Protein AF-A0A959G7M0-F1 (afdb_monomer)

pLDDT: mean 77.37, std 16.95, range [34.44, 94.81]

Nearest PDB structures (foldseek):
  5agx-assembly2_B  TM=3.387E-01  e=6.119E+00  Homo sapiens

Structure (mmCIF, N/CA/C/O backbone):
data_AF-A0A959G7M0-F1
#
_entry.id   AF-A0A959G7M0-F1
#
loop_
_atom_site.group_PDB
_atom_site.id
_atom_site.type_symbol
_atom_site.label_atom_id
_atom_site.label_alt_id
_atom_site.label_comp_id
_atom_site.label_asym_id
_atom_site.label_entity_id
_atom_site.label_seq_id
_atom_site.pdbx_PDB_ins_code
_atom_site.Cartn_x
_atom_site.Cartn_y
_atom_site.Cartn_z
_atom_site.occupancy
_atom_site.B_iso_or_equiv
_atom_site.auth_seq_id
_atom_site.auth_comp_id
_atom_site.auth_asym_id
_atom_site.auth_atom_id
_atom_site.pdbx_PDB_model_num
ATOM 1 N N . MET A 1 1 ? 36.088 47.928 9.864 1.00 57.25 1 MET A N 1
ATOM 2 C CA . MET A 1 1 ? 34.961 47.171 10.455 1.00 57.25 1 MET A CA 1
ATOM 3 C C . MET A 1 1 ? 35.460 45.789 10.836 1.00 57.25 1 MET A C 1
ATOM 5 O O . MET A 1 1 ? 35.726 44.978 9.956 1.00 57.25 1 MET A O 1
ATOM 9 N N . ASP A 1 2 ? 35.653 45.545 12.132 1.00 71.00 2 ASP A N 1
ATOM 10 C CA . ASP A 1 2 ? 36.118 44.249 12.634 1.00 71.00 2 ASP A CA 1
ATOM 11 C C . ASP A 1 2 ? 34.973 43.235 12.574 1.00 71.00 2 ASP A C 1
ATOM 13 O O . ASP A 1 2 ? 34.056 43.280 13.394 1.00 71.00 2 ASP A O 1
ATOM 17 N N . ARG A 1 3 ? 35.042 42.293 11.625 1.00 80.44 3 ARG A N 1
ATOM 18 C CA . ARG A 1 3 ? 34.017 41.254 11.402 1.00 80.44 3 ARG A CA 1
ATOM 19 C C . ARG A 1 3 ? 33.592 40.517 12.681 1.00 80.44 3 ARG A C 1
ATOM 21 O O . ARG A 1 3 ? 32.423 40.178 12.835 1.00 80.44 3 ARG A O 1
ATOM 28 N N . ARG A 1 4 ? 34.527 40.298 13.614 1.00 79.69 4 ARG A N 1
ATOM 29 C CA . ARG A 1 4 ? 34.253 39.624 14.896 1.00 79.69 4 ARG A CA 1
ATOM 30 C C . ARG A 1 4 ? 33.368 40.457 15.820 1.00 79.69 4 ARG A C 1
ATOM 32 O O . ARG A 1 4 ? 32.481 39.904 16.456 1.00 79.69 4 ARG A O 1
ATOM 39 N N . LYS A 1 5 ? 33.567 41.777 15.853 1.00 74.06 5 LYS A N 1
ATOM 40 C CA . LYS A 1 5 ? 32.780 42.674 16.708 1.00 74.06 5 LYS A CA 1
ATOM 41 C C . LYS A 1 5 ? 31.346 42.784 16.201 1.00 74.06 5 LYS A C 1
ATOM 43 O O . LYS A 1 5 ? 30.421 42.721 16.995 1.00 74.06 5 LYS A O 1
ATOM 48 N N . SER A 1 6 ? 31.142 42.865 14.886 1.00 78.69 6 SER A N 1
ATOM 49 C CA . SER A 1 6 ? 29.791 42.919 14.310 1.00 78.69 6 SER A CA 1
ATOM 50 C C . SER A 1 6 ? 28.984 41.637 14.549 1.00 78.69 6 SER A C 1
ATOM 52 O O . SER A 1 6 ? 27.801 41.730 14.854 1.00 78.69 6 SER A O 1
ATOM 54 N N . LEU A 1 7 ? 29.611 40.453 14.499 1.00 76.62 7 LEU A N 1
ATOM 55 C CA . LEU A 1 7 ? 28.932 39.197 14.854 1.00 76.62 7 LEU A CA 1
ATOM 56 C C . LEU A 1 7 ? 28.567 39.133 16.345 1.00 76.62 7 LEU A C 1
ATOM 58 O O . LEU A 1 7 ? 27.472 38.695 16.683 1.00 76.62 7 LEU A O 1
ATOM 62 N N . GLN A 1 8 ? 29.439 39.631 17.227 1.00 73.81 8 GLN A N 1
ATOM 63 C CA . GLN A 1 8 ? 29.140 39.731 18.658 1.00 73.81 8 GLN A CA 1
ATOM 64 C C . GLN A 1 8 ? 27.965 40.683 18.929 1.00 73.81 8 GLN A C 1
ATOM 66 O O . GLN A 1 8 ? 27.066 40.319 19.679 1.00 73.81 8 GLN A O 1
ATOM 71 N N . TYR A 1 9 ? 27.909 41.841 18.264 1.00 77.62 9 TYR A N 1
ATOM 72 C CA . TYR A 1 9 ? 26.792 42.782 18.403 1.00 77.62 9 TYR A CA 1
ATOM 73 C C . TYR A 1 9 ? 25.462 42.235 17.877 1.00 77.62 9 TYR A C 1
ATOM 75 O O . TYR A 1 9 ? 24.437 42.451 18.511 1.00 77.62 9 TYR A O 1
ATOM 83 N N . ILE A 1 10 ? 25.458 41.502 16.758 1.00 77.31 10 ILE A N 1
ATOM 84 C CA . ILE A 1 10 ? 24.236 40.847 16.258 1.00 77.31 10 ILE A CA 1
ATOM 85 C C . ILE A 1 10 ? 23.766 39.773 17.252 1.00 77.31 10 ILE A C 1
ATOM 87 O O . ILE A 1 10 ? 22.576 39.699 17.548 1.00 77.31 10 ILE A O 1
ATOM 91 N N . SER A 1 11 ? 24.691 38.995 17.831 1.00 71.38 11 SER A N 1
ATOM 92 C CA . SER A 1 11 ? 24.353 37.957 18.818 1.00 71.38 11 SER A CA 1
ATOM 93 C C . SER A 1 11 ? 23.783 38.511 20.130 1.00 71.38 11 SER A C 1
ATOM 95 O O . SER A 1 11 ? 22.919 37.881 20.731 1.00 71.38 11 SER A O 1
ATOM 97 N N . THR A 1 12 ? 24.226 39.695 20.567 1.00 77.00 12 THR A N 1
ATOM 98 C CA . THR A 1 12 ? 23.721 40.340 21.788 1.00 77.00 12 THR A CA 1
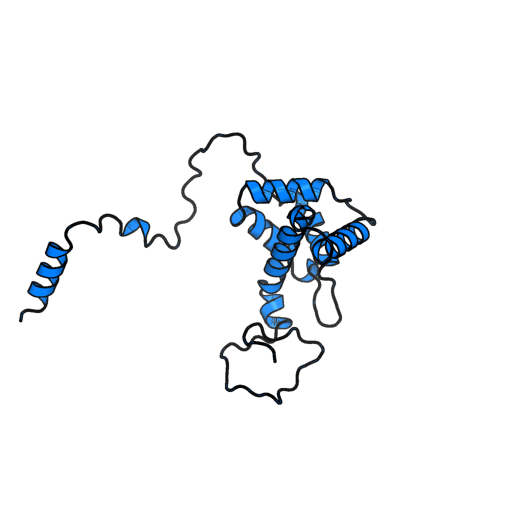ATOM 99 C C . THR A 1 12 ? 22.412 41.090 21.557 1.00 77.00 12 THR A C 1
ATOM 101 O O . THR A 1 12 ? 21.572 41.113 22.452 1.00 77.00 12 THR A O 1
ATOM 104 N N . LEU A 1 13 ? 22.199 41.655 20.362 1.00 74.19 13 LEU A N 1
ATOM 105 C CA . LEU A 1 13 ? 20.920 42.264 19.967 1.00 74.19 13 LEU A CA 1
ATOM 106 C C . LEU A 1 13 ? 19.810 41.221 19.799 1.00 74.19 13 LEU A C 1
ATOM 108 O O . LEU A 1 13 ? 18.672 41.478 20.173 1.00 74.19 13 LEU A O 1
ATOM 112 N N . MET A 1 14 ? 20.147 40.033 19.293 1.00 69.38 14 MET A N 1
ATOM 113 C CA . MET A 1 14 ? 19.243 38.876 19.220 1.00 69.38 14 MET A CA 1
ATOM 114 C C . MET A 1 14 ? 19.270 38.041 20.510 1.00 69.38 14 MET A C 1
ATOM 116 O O . MET A 1 14 ? 19.119 36.820 20.464 1.00 69.38 14 MET A O 1
ATOM 120 N N . GLY A 1 15 ? 19.518 38.693 21.651 1.00 53.50 15 GLY A N 1
ATOM 121 C CA . GLY A 1 15 ? 19.722 38.059 22.945 1.00 53.50 15 GLY A CA 1
ATOM 122 C C . GLY A 1 15 ? 18.740 36.916 23.237 1.00 53.50 15 GLY A C 1
ATOM 123 O O . GLY A 1 15 ? 17.530 37.103 23.267 1.00 53.50 15 GLY A O 1
ATOM 124 N N . ALA A 1 16 ? 19.309 35.740 23.510 1.00 55.50 16 ALA A N 1
ATOM 125 C CA . ALA A 1 16 ? 18.738 34.681 24.344 1.00 55.50 16 ALA A CA 1
ATOM 126 C C . ALA A 1 16 ? 17.436 33.965 23.904 1.00 55.50 16 ALA A C 1
ATOM 128 O O . ALA A 1 16 ? 16.764 33.400 24.762 1.00 55.50 16 ALA A O 1
ATOM 129 N N . SER A 1 17 ? 17.106 33.857 22.610 1.00 58.56 17 SER A N 1
ATOM 130 C CA . SER A 1 17 ? 16.076 32.891 22.153 1.00 58.56 17 SER A CA 1
ATOM 131 C C . SER A 1 17 ? 16.625 31.508 21.761 1.00 58.56 17 SER A C 1
ATOM 133 O O . SER A 1 17 ? 15.852 30.577 21.552 1.00 58.56 17 SER A O 1
ATOM 135 N N . PHE A 1 18 ? 17.950 31.319 21.735 1.00 54.38 18 PHE A N 1
ATOM 136 C CA . PHE A 1 18 ? 18.584 30.054 21.329 1.00 54.38 18 PHE A CA 1
ATOM 137 C C . PHE A 1 18 ? 18.993 29.132 22.492 1.00 54.38 18 PHE A C 1
ATOM 139 O O . PHE A 1 18 ? 19.964 28.389 22.377 1.00 54.38 18 PHE A O 1
ATOM 146 N N . ILE A 1 19 ? 18.219 29.087 23.581 1.00 55.03 19 ILE A N 1
ATOM 147 C CA . ILE A 1 19 ? 18.147 27.864 24.405 1.00 55.03 19 ILE A CA 1
ATOM 148 C C . ILE A 1 19 ? 17.061 26.969 23.792 1.00 55.03 19 ILE A C 1
ATOM 150 O O . ILE A 1 19 ? 15.996 26.766 24.356 1.00 55.03 19 ILE A O 1
ATOM 154 N N . SER A 1 20 ? 17.272 26.538 22.550 1.00 47.16 20 SER A N 1
ATOM 155 C CA . SER A 1 20 ? 16.398 25.574 21.858 1.00 47.16 20 SER A CA 1
ATOM 156 C C . SER A 1 20 ? 17.063 24.974 20.610 1.00 47.16 20 SER A C 1
ATOM 158 O O . SER A 1 20 ? 16.392 24.458 19.721 1.00 47.16 20 SER A O 1
ATOM 160 N N . ALA A 1 21 ? 18.401 24.963 20.549 1.00 50.91 21 ALA A N 1
ATOM 161 C CA . ALA A 1 21 ? 19.123 24.232 19.504 1.00 50.91 21 ALA A CA 1
ATOM 162 C C . ALA A 1 21 ? 18.916 22.702 19.601 1.00 50.91 21 ALA A C 1
ATOM 164 O O . ALA A 1 21 ? 19.020 22.008 18.594 1.00 50.91 21 ALA A O 1
ATOM 165 N N . GLU A 1 22 ? 18.547 22.175 20.775 1.00 50.91 22 GLU A N 1
ATOM 166 C CA . GLU A 1 22 ? 18.235 20.748 20.956 1.00 50.91 22 GLU A CA 1
ATOM 167 C C . GLU A 1 22 ? 16.816 20.358 20.494 1.00 50.91 22 GLU A C 1
ATOM 169 O O . GLU A 1 22 ? 16.571 19.183 20.222 1.00 50.91 22 GLU A O 1
ATOM 174 N N . LEU A 1 23 ? 15.892 21.316 20.324 1.00 50.97 23 LEU A N 1
ATOM 175 C CA . LEU A 1 23 ? 14.532 21.025 19.841 1.00 50.97 23 LEU A CA 1
ATOM 176 C C . LEU A 1 23 ? 14.390 21.091 18.313 1.00 50.97 23 LEU A C 1
ATOM 178 O O . LEU A 1 23 ? 13.426 20.562 17.774 1.00 50.97 23 LEU A O 1
ATOM 182 N N . PHE A 1 24 ? 15.332 21.731 17.614 1.00 54.16 24 PHE A N 1
ATOM 183 C CA . PHE A 1 24 ? 15.284 21.892 16.152 1.00 54.16 24 PHE A CA 1
ATOM 184 C C . PHE A 1 24 ? 16.328 21.048 15.397 1.00 54.16 24 PHE A C 1
ATOM 186 O O . PHE A 1 24 ? 16.253 20.938 14.176 1.00 54.16 24 PHE A O 1
ATOM 193 N N . ILE A 1 25 ? 17.280 20.418 16.101 1.00 54.53 25 ILE A N 1
ATOM 194 C CA . ILE A 1 25 ? 18.276 19.484 15.535 1.00 54.53 25 ILE A CA 1
ATOM 195 C C . ILE A 1 25 ? 18.220 18.134 16.273 1.00 54.53 25 ILE A C 1
ATOM 197 O O . ILE A 1 25 ? 19.227 17.551 16.662 1.00 54.53 25 ILE A O 1
ATOM 201 N N . THR A 1 26 ? 17.014 17.612 16.477 1.00 52.53 26 THR A N 1
ATOM 202 C CA . THR A 1 26 ? 16.775 16.196 16.800 1.00 52.53 26 THR A CA 1
ATOM 203 C C . THR A 1 26 ? 16.161 15.492 15.591 1.00 52.53 26 THR A C 1
ATOM 205 O O . THR A 1 26 ? 15.131 14.836 15.658 1.00 52.53 26 THR A O 1
ATOM 208 N N . GLY A 1 27 ? 16.838 15.611 14.447 1.00 49.56 27 GLY A N 1
ATOM 209 C CA . GLY A 1 27 ? 16.738 14.615 13.386 1.00 49.56 27 GLY A CA 1
ATOM 210 C C . GLY A 1 27 ? 17.527 13.379 13.821 1.00 49.56 27 GLY A C 1
ATOM 211 O O . GLY A 1 27 ? 18.749 13.441 13.898 1.00 49.56 27 GLY A O 1
ATOM 212 N N . CYS A 1 28 ? 16.817 12.288 14.119 1.00 50.91 28 CYS A N 1
ATOM 213 C CA . CYS A 1 28 ? 17.322 10.991 14.598 1.00 50.91 28 CYS A CA 1
ATOM 214 C C . CYS A 1 28 ? 17.938 10.969 16.012 1.00 50.91 28 CYS A C 1
ATOM 216 O O . CYS A 1 28 ? 19.153 11.014 16.198 1.00 50.91 28 CYS A O 1
ATOM 218 N N . LYS A 1 29 ? 17.086 10.728 17.014 1.00 44.06 29 LYS A N 1
ATOM 219 C CA . LYS A 1 29 ? 17.453 9.976 18.225 1.00 44.06 29 LYS A CA 1
ATOM 220 C C . LYS A 1 29 ? 16.558 8.725 18.257 1.00 44.06 29 LYS A C 1
ATOM 222 O O . LYS A 1 29 ? 15.362 8.880 18.009 1.00 44.06 29 LYS A O 1
ATOM 227 N N . PRO A 1 30 ? 17.082 7.505 18.490 1.00 46.66 30 PRO A N 1
ATOM 228 C CA . PRO A 1 30 ? 16.225 6.335 18.651 1.00 46.66 30 PRO A CA 1
ATOM 229 C C . PRO A 1 30 ? 15.323 6.561 19.868 1.00 46.66 30 PRO A C 1
ATOM 231 O O . PRO A 1 30 ? 15.754 7.199 20.830 1.00 46.66 30 PRO A O 1
ATOM 234 N N . ALA A 1 31 ? 14.080 6.091 19.752 1.00 41.59 31 ALA A N 1
ATOM 235 C CA . ALA A 1 31 ? 12.972 6.242 20.688 1.00 41.59 31 ALA A CA 1
ATOM 236 C C . ALA A 1 31 ? 13.401 6.555 22.132 1.00 41.59 31 ALA A C 1
ATOM 238 O O . ALA A 1 31 ? 13.954 5.707 22.833 1.00 41.59 31 ALA A O 1
ATOM 239 N N . ALA A 1 32 ? 13.106 7.779 22.577 1.00 41.16 32 ALA A N 1
ATOM 240 C CA . ALA A 1 32 ? 12.925 8.020 23.997 1.00 41.16 32 ALA A CA 1
ATOM 241 C C . ALA A 1 32 ? 11.815 7.076 24.479 1.00 41.16 32 ALA A C 1
ATOM 243 O O . ALA A 1 32 ? 10.807 6.907 23.787 1.00 41.16 32 ALA A O 1
ATOM 244 N N . GLU A 1 33 ? 12.055 6.429 25.619 1.00 43.69 33 GLU A N 1
ATOM 245 C CA . GLU A 1 33 ? 11.084 5.602 26.326 1.00 43.69 33 GLU A CA 1
ATOM 246 C C . GLU A 1 33 ? 9.697 6.227 26.259 1.00 43.69 33 GLU A C 1
ATOM 248 O O . GLU A 1 33 ? 9.534 7.427 26.490 1.00 43.69 33 GLU A O 1
ATOM 253 N N . LYS A 1 34 ? 8.714 5.383 25.937 1.00 40.50 34 LYS A N 1
ATOM 254 C CA . LYS A 1 34 ? 7.292 5.685 26.029 1.00 40.50 34 LYS A CA 1
ATOM 255 C C . LYS A 1 34 ? 7.029 6.317 27.398 1.00 40.50 34 LYS A C 1
ATOM 257 O O . LYS A 1 34 ? 6.920 5.612 28.395 1.00 40.50 34 LYS A O 1
ATOM 262 N N . THR A 1 35 ? 6.954 7.644 27.453 1.00 34.44 35 THR A N 1
ATOM 263 C CA . THR A 1 35 ? 6.354 8.344 28.579 1.00 34.44 35 THR A CA 1
ATOM 264 C C . THR A 1 35 ? 4.895 7.940 28.593 1.00 34.44 35 THR A C 1
ATOM 266 O O . THR A 1 35 ? 4.146 8.278 27.677 1.00 34.44 35 THR A O 1
ATOM 269 N N . ASP A 1 36 ? 4.570 7.152 29.612 1.00 39.31 36 ASP A N 1
ATOM 270 C CA . ASP A 1 36 ? 3.252 6.694 30.019 1.00 39.31 36 ASP A CA 1
ATOM 271 C C . ASP A 1 36 ? 2.224 7.829 29.910 1.00 39.31 36 ASP A C 1
ATOM 273 O O . ASP A 1 36 ? 2.054 8.656 30.807 1.00 39.31 36 ASP A O 1
ATOM 277 N N . VAL A 1 37 ? 1.523 7.866 28.781 1.00 38.62 37 VAL A N 1
ATOM 278 C CA . VAL A 1 37 ? 0.158 8.374 28.731 1.00 38.62 37 VAL A CA 1
ATOM 279 C C . VAL A 1 37 ? -0.707 7.143 28.944 1.00 38.62 37 VAL A C 1
ATOM 281 O O . VAL A 1 37 ? -1.122 6.478 27.998 1.00 38.62 37 VAL A O 1
ATOM 284 N N . SER A 1 38 ? -0.899 6.784 30.211 1.00 45.78 38 SER A N 1
ATOM 285 C CA . SER A 1 38 ? -1.917 5.811 30.579 1.00 45.78 38 SER A CA 1
ATOM 286 C C . SER A 1 38 ? -3.276 6.463 30.362 1.00 45.78 38 SER A C 1
ATOM 288 O O . SER A 1 38 ? -3.739 7.229 31.205 1.00 45.78 38 SER A O 1
ATOM 290 N N . ASP A 1 39 ? -3.893 6.176 29.218 1.00 39.16 39 ASP A N 1
ATOM 291 C CA . ASP A 1 39 ? -5.347 6.154 29.126 1.00 39.16 39 ASP A CA 1
ATOM 292 C C . ASP A 1 39 ? -5.800 5.164 28.037 1.00 39.16 39 ASP A C 1
ATOM 294 O O . ASP A 1 39 ? -5.870 5.474 26.853 1.00 39.16 39 ASP A O 1
ATOM 298 N N . THR A 1 40 ? -6.032 3.917 28.460 1.00 42.16 40 THR A N 1
ATOM 299 C CA . THR A 1 40 ? -6.859 2.879 27.803 1.00 42.16 40 THR A CA 1
ATOM 300 C C . THR A 1 40 ? -6.664 2.562 26.309 1.00 42.16 40 THR A C 1
ATOM 302 O O . THR A 1 40 ? -7.559 1.993 25.682 1.00 42.16 40 THR A O 1
ATOM 305 N N . THR A 1 41 ? -5.499 2.807 25.717 1.00 49.28 41 THR A N 1
ATOM 306 C CA . THR A 1 41 ? -5.218 2.318 24.363 1.00 49.28 41 THR A CA 1
ATOM 307 C C . THR A 1 41 ? -4.745 0.867 24.417 1.00 49.28 41 THR A C 1
ATOM 309 O O . THR A 1 41 ? -3.648 0.553 24.878 1.00 49.28 41 THR A O 1
ATOM 312 N N . GLU A 1 42 ? -5.582 -0.055 23.933 1.00 57.25 42 GLU A N 1
ATOM 313 C CA . GLU A 1 42 ? -5.088 -1.338 23.430 1.00 57.25 42 GLU A CA 1
ATOM 314 C C . GLU A 1 42 ? -3.855 -1.036 22.560 1.00 57.25 42 GLU A C 1
ATOM 316 O O . GLU A 1 42 ? -3.906 -0.132 21.724 1.00 57.25 42 GLU A O 1
ATOM 321 N N . ASN A 1 43 ? -2.724 -1.715 22.782 1.00 65.38 43 ASN A N 1
ATOM 322 C CA . ASN A 1 43 ? -1.581 -1.606 21.874 1.00 65.38 43 ASN A CA 1
ATOM 323 C C . ASN A 1 43 ? -2.021 -2.210 20.533 1.00 65.38 43 ASN A C 1
ATOM 325 O O . ASN A 1 43 ? -1.862 -3.411 20.315 1.00 65.38 43 ASN A O 1
ATOM 329 N N . ILE A 1 44 ? -2.637 -1.397 19.673 1.00 78.75 44 ILE A N 1
ATOM 330 C CA . ILE A 1 44 ? -3.086 -1.820 18.351 1.00 78.75 44 ILE A CA 1
ATOM 331 C C . ILE A 1 44 ? -1.833 -2.110 17.547 1.00 78.75 44 ILE A C 1
ATOM 333 O O . ILE A 1 44 ? -0.959 -1.262 17.385 1.00 78.75 44 ILE A O 1
ATOM 337 N N . ASN A 1 45 ? -1.729 -3.350 17.100 1.00 87.12 45 ASN A N 1
ATOM 338 C CA . ASN A 1 45 ? -0.609 -3.830 16.325 1.00 87.12 45 ASN A CA 1
ATOM 339 C C . ASN A 1 45 ? -1.170 -4.700 15.209 1.00 87.12 45 ASN A C 1
ATOM 341 O O . ASN A 1 45 ? -1.854 -5.676 15.490 1.00 87.12 45 ASN A O 1
ATOM 345 N N . PHE A 1 46 ? -0.852 -4.349 13.965 1.00 89.56 46 PHE A N 1
ATOM 346 C CA . PHE A 1 46 ? -1.358 -5.038 12.775 1.00 89.56 46 PHE A CA 1
ATOM 347 C C . PHE A 1 46 ? -0.551 -6.287 12.380 1.00 89.56 46 PHE A C 1
ATOM 349 O O . PHE A 1 46 ? -0.780 -6.872 11.322 1.00 89.56 46 PHE A O 1
ATOM 356 N N . SER A 1 47 ? 0.432 -6.695 13.188 1.00 89.50 47 SER A N 1
ATOM 357 C CA . SER A 1 47 ? 1.285 -7.856 12.892 1.00 89.50 47 SER A CA 1
ATOM 358 C C . SER A 1 47 ? 0.510 -9.172 12.820 1.00 89.50 47 SER A C 1
ATOM 360 O O . SER A 1 47 ? 0.846 -10.022 11.995 1.00 89.50 47 SER A O 1
ATOM 362 N N . SER A 1 48 ? -0.550 -9.336 13.616 1.00 89.25 48 SER A N 1
ATOM 363 C CA . SER A 1 48 ? -1.455 -10.490 13.528 1.00 89.25 48 SER A CA 1
ATOM 364 C C . SER A 1 48 ? -2.266 -10.512 12.230 1.00 89.25 48 SER A C 1
ATOM 366 O O . SER A 1 48 ? -2.566 -11.579 11.701 1.00 89.25 48 SER A O 1
ATOM 368 N N . GLU A 1 49 ? -2.588 -9.340 11.692 1.00 91.19 49 GLU A N 1
ATOM 369 C CA . GLU A 1 49 ? -3.425 -9.128 10.514 1.00 91.19 49 GLU A CA 1
ATOM 370 C C . GLU A 1 49 ? -2.619 -9.126 9.207 1.00 91.19 49 GLU A C 1
ATOM 372 O O . GLU A 1 49 ? -3.194 -8.952 8.133 1.00 91.19 49 GLU A O 1
ATOM 377 N N . LEU A 1 50 ? -1.303 -9.358 9.256 1.00 93.12 50 LEU A N 1
ATOM 378 C CA . LEU A 1 50 ? -0.413 -9.321 8.091 1.00 93.12 50 LEU A CA 1
ATOM 379 C C . LEU A 1 50 ? -0.912 -10.195 6.929 1.00 93.12 50 LEU A C 1
ATOM 381 O O . LEU A 1 50 ? -0.890 -9.763 5.777 1.00 93.12 50 LEU A O 1
ATOM 385 N N . ALA A 1 51 ? -1.400 -11.406 7.210 1.00 92.81 51 ALA A N 1
ATOM 386 C CA . ALA A 1 51 ? -1.899 -12.312 6.174 1.00 92.81 51 ALA A CA 1
ATOM 387 C C . ALA A 1 51 ? -3.141 -11.758 5.449 1.00 92.81 51 ALA A C 1
ATOM 389 O O . ALA A 1 51 ? -3.243 -11.874 4.224 1.00 92.81 51 ALA A O 1
ATOM 390 N N . LEU A 1 52 ? -4.048 -11.127 6.201 1.00 92.44 52 LEU A N 1
ATOM 391 C CA . LEU A 1 52 ? -5.276 -10.498 5.711 1.00 92.44 52 LEU A CA 1
ATOM 392 C C . LEU A 1 52 ? -4.942 -9.210 4.943 1.00 92.44 52 LEU A C 1
ATOM 394 O O . LEU A 1 52 ? -5.352 -9.021 3.804 1.00 92.44 52 LEU A O 1
ATOM 398 N N . LEU A 1 53 ? -4.111 -8.339 5.510 1.00 94.00 53 LEU A N 1
ATOM 399 C CA . LEU A 1 53 ? -3.665 -7.115 4.841 1.00 94.00 53 LEU A CA 1
ATOM 400 C C . LEU A 1 53 ? -2.929 -7.415 3.531 1.00 94.00 53 LEU A C 1
ATOM 402 O O . LEU A 1 53 ? -3.127 -6.742 2.519 1.00 94.00 53 LEU A O 1
ATOM 406 N N . SER A 1 54 ? -2.122 -8.472 3.527 1.00 94.56 54 SER A N 1
ATOM 407 C CA . SER A 1 54 ? -1.441 -8.951 2.333 1.00 94.56 54 SER A CA 1
ATOM 408 C C . SER A 1 54 ? -2.409 -9.532 1.295 1.00 94.56 54 SER A C 1
ATOM 410 O O . SER A 1 54 ? -2.195 -9.341 0.099 1.00 94.56 54 SER A O 1
ATOM 412 N N . SER A 1 55 ? -3.490 -10.211 1.704 1.00 93.25 55 SER A N 1
ATOM 413 C CA . SER A 1 55 ? -4.523 -10.682 0.768 1.00 93.25 55 SER A CA 1
ATOM 414 C C . SER A 1 55 ? -5.348 -9.535 0.186 1.00 93.25 55 SER A C 1
ATOM 416 O O . SER A 1 55 ? -5.564 -9.532 -1.024 1.00 93.25 55 SER A O 1
ATOM 418 N N . ILE A 1 56 ? -5.726 -8.535 0.988 1.00 93.94 56 ILE A N 1
ATOM 419 C CA . ILE A 1 56 ? -6.394 -7.319 0.498 1.00 93.94 56 ILE A CA 1
ATOM 420 C C . ILE A 1 56 ? -5.500 -6.597 -0.508 1.00 93.94 56 ILE A C 1
ATOM 422 O O . ILE A 1 56 ? -5.960 -6.238 -1.590 1.00 93.94 56 ILE A O 1
ATOM 426 N N . GLY A 1 57 ? -4.221 -6.411 -0.179 1.00 93.31 57 GLY A N 1
ATOM 427 C CA . GLY A 1 57 ? -3.279 -5.770 -1.087 1.00 93.31 57 GLY A CA 1
ATOM 428 C C . GLY A 1 57 ? -3.120 -6.528 -2.406 1.00 93.31 57 GLY A C 1
ATOM 429 O O . GLY A 1 57 ? -3.079 -5.894 -3.451 1.00 93.31 57 GLY A O 1
ATOM 430 N N . GLU A 1 58 ? -3.125 -7.865 -2.387 1.00 94.00 58 GLU A N 1
ATOM 431 C CA . GLU A 1 58 ? -3.090 -8.682 -3.613 1.00 94.00 58 GLU A CA 1
ATOM 432 C C . GLU A 1 58 ? -4.377 -8.566 -4.443 1.00 94.00 58 GLU A C 1
ATOM 434 O O . GLU A 1 58 ? -4.328 -8.613 -5.666 1.00 94.00 58 GLU A O 1
ATOM 439 N N . ILE A 1 59 ? -5.535 -8.396 -3.799 1.00 93.50 59 ILE A N 1
ATOM 440 C CA . ILE A 1 59 ? -6.805 -8.165 -4.502 1.00 93.50 59 ILE A CA 1
ATOM 441 C C . ILE A 1 59 ? -6.800 -6.792 -5.187 1.00 93.50 59 ILE A C 1
ATOM 443 O O . ILE A 1 59 ? -7.292 -6.664 -6.306 1.00 93.50 59 ILE A O 1
ATOM 447 N N . ILE A 1 60 ? -6.256 -5.766 -4.525 1.00 91.88 60 ILE A N 1
ATOM 448 C CA . ILE A 1 60 ? -6.197 -4.395 -5.058 1.00 91.88 60 ILE A CA 1
ATOM 449 C C . ILE A 1 60 ? -5.109 -4.262 -6.135 1.00 91.88 60 ILE A C 1
ATOM 451 O O . ILE A 1 60 ? -5.326 -3.598 -7.147 1.00 91.88 60 ILE A O 1
ATOM 455 N N . LEU A 1 61 ? -3.948 -4.884 -5.921 1.00 91.81 61 LEU A N 1
ATOM 456 C CA . LEU A 1 61 ? -2.792 -4.882 -6.819 1.00 91.81 61 LEU A CA 1
ATOM 457 C C . LEU A 1 61 ? -2.392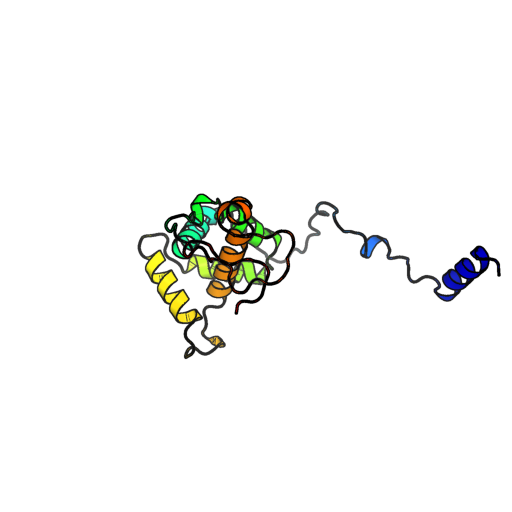 -6.328 -7.160 1.00 91.81 61 LEU A C 1
ATOM 459 O O . LEU A 1 61 ? -1.400 -6.843 -6.624 1.00 91.81 61 LEU A O 1
ATOM 463 N N . PRO A 1 62 ? -3.160 -6.995 -8.041 1.00 91.69 62 PRO A N 1
ATOM 464 C CA . PRO A 1 62 ? -2.842 -8.345 -8.475 1.00 91.69 62 PRO A CA 1
ATOM 465 C C . PRO A 1 62 ? -1.620 -8.350 -9.395 1.00 91.69 62 PRO A C 1
ATOM 467 O O . PRO A 1 62 ? -1.356 -7.389 -10.124 1.00 91.69 62 PRO A O 1
ATOM 470 N N . ALA A 1 63 ? -0.903 -9.473 -9.418 1.00 90.75 63 ALA A N 1
ATOM 471 C CA . ALA A 1 63 ? 0.143 -9.694 -10.411 1.00 90.75 63 ALA A CA 1
ATOM 472 C C . ALA A 1 63 ? -0.424 -9.577 -11.841 1.00 90.75 63 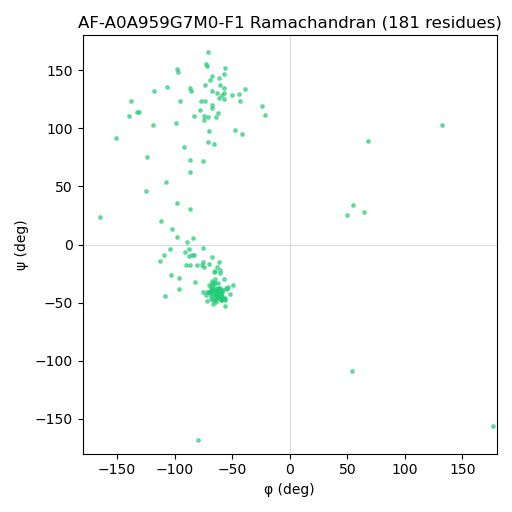ALA A C 1
ATOM 474 O O . ALA A 1 63 ? -1.431 -10.207 -12.177 1.00 90.75 63 ALA A O 1
ATOM 475 N N . SER A 1 64 ? 0.229 -8.790 -12.698 1.00 83.94 64 SER A N 1
ATOM 476 C CA . SER A 1 64 ? -0.212 -8.563 -14.080 1.00 83.94 64 SER A CA 1
ATOM 477 C C . SER A 1 64 ? 0.972 -8.544 -15.045 1.00 83.94 64 SER A C 1
ATOM 479 O O . SER A 1 64 ? 1.792 -7.634 -15.035 1.00 83.94 64 SER A O 1
ATOM 481 N N . GLY A 1 65 ? 1.079 -9.567 -15.899 1.00 82.12 65 GLY A N 1
ATOM 482 C CA . GLY A 1 65 ? 2.141 -9.662 -16.907 1.00 82.12 65 GLY A CA 1
ATOM 483 C C . GLY A 1 65 ? 3.547 -9.533 -16.305 1.00 82.12 65 GLY A C 1
ATOM 484 O O . GLY A 1 65 ? 4.015 -10.443 -15.623 1.00 82.12 65 GLY A O 1
ATOM 485 N N . LYS A 1 66 ? 4.215 -8.403 -16.572 1.00 77.00 66 LYS A N 1
ATOM 486 C CA . LYS A 1 66 ? 5.558 -8.066 -16.062 1.00 77.00 66 LYS A CA 1
ATOM 487 C C . LYS A 1 66 ? 5.562 -7.471 -14.648 1.00 77.00 66 LYS A C 1
ATOM 489 O O . LYS A 1 66 ? 6.630 -7.294 -14.070 1.00 77.00 66 LYS A O 1
ATOM 494 N N . HIS A 1 67 ? 4.400 -7.146 -14.091 1.00 84.56 67 HIS A N 1
ATOM 495 C CA . HIS A 1 67 ? 4.278 -6.497 -12.793 1.00 84.56 67 HIS A CA 1
ATOM 496 C C . HIS A 1 67 ? 4.053 -7.523 -11.676 1.00 84.56 67 HIS A C 1
ATOM 498 O O . HIS A 1 67 ? 3.092 -8.301 -11.742 1.00 84.56 67 HIS A O 1
ATOM 504 N N . PRO A 1 68 ? 4.910 -7.536 -10.640 1.00 90.50 68 PRO A N 1
ATOM 505 C CA . PRO A 1 68 ? 4.727 -8.398 -9.486 1.00 90.50 68 PRO A CA 1
ATOM 506 C C . PRO A 1 68 ? 3.485 -7.970 -8.691 1.00 90.50 68 PRO A C 1
ATOM 508 O O . PRO A 1 68 ? 3.183 -6.788 -8.578 1.00 90.50 68 PRO A O 1
ATOM 511 N N . GLY A 1 69 ? 2.767 -8.936 -8.120 1.00 91.19 69 GLY A N 1
ATOM 512 C CA . GLY A 1 69 ? 1.655 -8.651 -7.209 1.00 91.19 69 GLY A CA 1
ATOM 513 C C . GLY A 1 69 ? 2.136 -8.094 -5.868 1.00 91.19 69 GLY A C 1
ATOM 514 O O . GLY A 1 69 ? 3.316 -8.206 -5.509 1.00 91.19 69 GLY A O 1
ATOM 515 N N . PHE A 1 70 ? 1.216 -7.534 -5.087 1.00 93.88 70 PHE A N 1
ATOM 516 C CA . PHE A 1 70 ? 1.507 -6.978 -3.762 1.00 93.88 70 PHE A CA 1
ATOM 517 C C . PHE A 1 70 ? 2.196 -7.974 -2.811 1.00 93.88 70 PHE A C 1
ATOM 519 O O . PHE A 1 70 ? 3.119 -7.614 -2.072 1.00 93.88 70 PHE A O 1
ATOM 526 N N . LYS A 1 71 ? 1.794 -9.248 -2.853 1.00 92.75 71 LYS A N 1
ATOM 527 C CA . LYS A 1 71 ? 2.422 -10.341 -2.095 1.00 92.75 71 LYS A CA 1
ATOM 528 C C . LYS A 1 71 ? 3.837 -10.634 -2.561 1.00 92.75 71 LYS A C 1
ATOM 530 O O . LYS A 1 71 ? 4.711 -10.860 -1.732 1.00 92.75 71 LYS A O 1
ATOM 535 N N . ALA A 1 72 ? 4.078 -10.607 -3.869 1.00 91.81 72 ALA A N 1
ATOM 536 C CA . ALA A 1 72 ? 5.379 -10.945 -4.445 1.00 91.81 72 ALA A CA 1
ATOM 537 C C . ALA A 1 72 ? 6.483 -9.944 -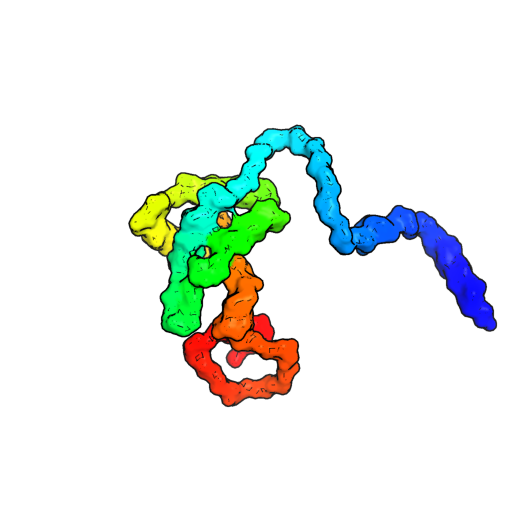4.052 1.00 91.81 72 ALA A C 1
ATOM 539 O O . ALA A 1 72 ? 7.667 -10.292 -4.045 1.00 91.81 72 ALA A O 1
ATOM 540 N N . VAL A 1 73 ? 6.100 -8.715 -3.690 1.00 91.38 73 VAL A N 1
ATOM 541 C CA . VAL A 1 73 ? 7.025 -7.668 -3.233 1.00 91.38 73 VAL A CA 1
ATOM 542 C C . VAL A 1 73 ? 7.115 -7.549 -1.708 1.00 91.38 73 VAL A C 1
ATOM 544 O O . VAL A 1 73 ? 7.777 -6.639 -1.223 1.00 91.38 73 VAL A O 1
ATOM 547 N N . ASN A 1 74 ? 6.491 -8.445 -0.932 1.00 91.56 74 ASN A N 1
ATOM 548 C CA . ASN A 1 74 ? 6.373 -8.329 0.531 1.00 91.56 74 ASN A CA 1
ATOM 549 C C . ASN A 1 74 ? 5.737 -6.998 0.988 1.00 91.56 74 ASN A C 1
ATOM 551 O O . ASN A 1 74 ? 6.057 -6.475 2.055 1.00 91.56 74 ASN A O 1
ATOM 555 N N . GLY A 1 75 ? 4.793 -6.449 0.211 1.00 91.31 75 GLY A N 1
ATOM 556 C CA . GLY A 1 75 ? 4.127 -5.185 0.550 1.00 91.31 75 GLY A CA 1
ATOM 557 C C . GLY A 1 75 ? 3.365 -5.231 1.882 1.00 91.31 75 GLY A C 1
ATOM 558 O O . GLY A 1 75 ? 3.191 -4.206 2.539 1.00 91.31 75 GLY A O 1
ATOM 559 N N . GLY A 1 76 ? 2.952 -6.423 2.327 1.00 93.06 76 GLY A N 1
ATOM 560 C CA . GLY A 1 76 ? 2.279 -6.615 3.614 1.00 93.06 76 GLY A CA 1
ATOM 561 C C . GLY A 1 76 ? 3.147 -6.245 4.820 1.00 93.06 76 GLY A C 1
ATOM 562 O O . GLY A 1 76 ? 2.652 -5.609 5.744 1.00 93.06 76 GLY A O 1
ATOM 563 N N . GLU A 1 77 ? 4.441 -6.576 4.797 1.00 92.44 77 GLU A N 1
ATOM 564 C CA . GLU A 1 77 ? 5.368 -6.236 5.889 1.00 92.44 77 GLU A CA 1
ATOM 565 C C . GLU A 1 77 ? 5.568 -4.721 5.979 1.00 92.44 77 GLU A C 1
ATOM 567 O O . GLU A 1 77 ? 5.390 -4.132 7.044 1.00 92.44 77 GLU A O 1
ATOM 572 N N . MET A 1 78 ? 5.829 -4.080 4.835 1.00 92.44 78 MET A N 1
ATOM 573 C CA . MET A 1 78 ? 5.949 -2.622 4.740 1.00 92.44 78 MET A CA 1
ATOM 574 C C . MET A 1 78 ? 4.669 -1.915 5.201 1.00 92.44 78 MET A C 1
ATOM 576 O O . MET A 1 78 ? 4.730 -0.907 5.901 1.00 92.44 78 MET A O 1
ATOM 580 N N . LEU A 1 79 ? 3.501 -2.452 4.838 1.00 94.56 79 LEU A N 1
ATOM 581 C CA . LEU A 1 79 ? 2.209 -1.901 5.234 1.00 94.56 79 LEU A CA 1
ATOM 582 C C . LEU A 1 79 ? 1.995 -1.970 6.749 1.00 94.56 79 LEU A C 1
ATOM 584 O O . LEU A 1 79 ? 1.548 -0.992 7.338 1.00 94.56 79 LEU A O 1
ATOM 588 N N . VAL A 1 80 ? 2.332 -3.091 7.391 1.00 94.69 80 VAL A N 1
ATOM 589 C CA . VAL A 1 80 ? 2.213 -3.227 8.851 1.00 94.69 80 VAL A CA 1
ATOM 590 C C . VAL A 1 80 ? 3.135 -2.243 9.568 1.00 94.69 80 VAL A C 1
ATOM 592 O O . VAL A 1 80 ? 2.687 -1.566 10.492 1.00 94.69 80 VAL A O 1
ATOM 595 N N . THR A 1 81 ? 4.390 -2.111 9.132 1.00 92.62 81 THR A N 1
ATOM 596 C CA . THR A 1 81 ? 5.317 -1.112 9.689 1.00 92.62 81 THR A CA 1
ATOM 597 C C . THR A 1 81 ? 4.776 0.304 9.510 1.00 92.62 81 THR A C 1
ATOM 599 O O . THR A 1 81 ? 4.734 1.072 10.467 1.00 92.62 81 THR A O 1
ATOM 602 N N . LEU A 1 82 ? 4.281 0.632 8.315 1.00 92.06 82 LEU A N 1
ATOM 603 C CA . LEU A 1 82 ? 3.694 1.937 8.023 1.00 92.06 82 LEU A CA 1
ATOM 604 C C . LEU A 1 82 ? 2.498 2.246 8.940 1.00 92.06 82 LEU A C 1
ATOM 606 O O . LEU A 1 82 ? 2.433 3.330 9.517 1.00 92.06 82 LEU A O 1
ATOM 610 N N . LEU A 1 83 ? 1.569 1.300 9.103 1.00 92.44 83 LEU A N 1
ATOM 611 C CA . LEU A 1 83 ? 0.389 1.473 9.954 1.00 92.44 83 LEU A CA 1
ATOM 612 C C . LEU A 1 83 ? 0.751 1.587 11.438 1.00 92.44 83 LEU A C 1
ATOM 614 O O . LEU A 1 83 ? 0.148 2.389 12.148 1.00 92.44 83 LEU A O 1
ATOM 618 N N . ASN A 1 84 ? 1.723 0.811 11.912 1.00 91.75 84 ASN A N 1
ATOM 619 C CA . ASN A 1 84 ? 2.135 0.832 13.314 1.00 91.75 84 ASN A CA 1
ATOM 620 C C . ASN A 1 84 ? 2.902 2.116 13.675 1.00 91.75 84 ASN A C 1
ATOM 622 O O . ASN A 1 84 ? 2.661 2.678 14.743 1.00 91.75 84 ASN A O 1
ATOM 626 N N . ASP A 1 85 ? 3.789 2.588 12.792 1.00 91.06 85 ASP A N 1
ATOM 627 C CA . ASP A 1 85 ? 4.742 3.654 13.124 1.00 91.06 85 ASP A CA 1
ATOM 628 C C . ASP A 1 85 ? 4.269 5.055 12.706 1.00 91.06 85 ASP A C 1
ATOM 630 O O . ASP A 1 85 ? 4.660 6.042 13.330 1.00 91.06 85 ASP A O 1
ATOM 634 N N . CYS A 1 86 ? 3.453 5.173 11.648 1.00 89.81 86 CYS A N 1
ATOM 635 C CA . CYS A 1 86 ? 3.135 6.469 11.027 1.00 89.81 86 CYS A CA 1
ATOM 636 C C . CYS A 1 86 ? 1.674 6.926 11.180 1.00 89.81 86 CYS A C 1
ATOM 638 O O . CYS A 1 86 ? 1.386 8.094 10.919 1.00 89.81 86 CYS A O 1
ATOM 640 N N . TYR A 1 87 ? 0.749 6.046 11.576 1.00 89.50 87 TYR A N 1
ATOM 641 C CA . TYR A 1 87 ? -0.677 6.380 11.703 1.00 89.50 87 TYR A CA 1
ATOM 642 C C . TYR A 1 87 ? -1.049 6.731 13.145 1.00 89.50 87 TYR A C 1
ATOM 644 O O . TYR A 1 87 ? -0.489 6.194 14.100 1.00 89.50 87 TYR A O 1
ATOM 652 N N . THR A 1 88 ? -2.026 7.626 13.315 1.00 90.00 88 THR A N 1
ATOM 653 C CA . THR A 1 88 ? -2.522 7.983 14.653 1.00 90.00 88 THR A CA 1
ATOM 654 C C . THR A 1 88 ? -3.362 6.852 15.244 1.00 90.00 88 THR A C 1
ATOM 656 O O . THR A 1 88 ? -3.979 6.072 14.517 1.00 90.00 88 THR A O 1
ATOM 659 N N . SER A 1 89 ? -3.456 6.787 16.572 1.00 88.50 89 SER A N 1
ATOM 660 C CA . SER A 1 89 ? -4.270 5.778 17.266 1.00 88.50 89 SER A CA 1
ATOM 661 C C . SER A 1 89 ? -5.735 5.776 16.808 1.00 88.50 89 SER A C 1
ATOM 663 O O . SER A 1 89 ? -6.333 4.714 16.648 1.00 88.50 89 SER A O 1
ATOM 665 N N . GLU A 1 90 ? -6.308 6.949 16.524 1.00 88.56 90 GLU A N 1
ATOM 666 C CA . GLU A 1 90 ? -7.665 7.086 15.982 1.00 88.56 90 GLU A CA 1
ATOM 667 C C . GLU A 1 90 ? -7.812 6.410 14.609 1.00 88.56 90 GLU A C 1
ATOM 669 O O . GLU A 1 90 ? -8.780 5.684 14.363 1.00 88.56 90 GLU A O 1
ATOM 674 N N . GLN A 1 91 ? -6.834 6.601 13.719 1.00 89.00 91 GLN A N 1
ATOM 675 C CA . GLN A 1 91 ? -6.827 5.977 12.395 1.00 89.00 91 GLN A CA 1
ATOM 676 C C . GLN A 1 91 ? -6.603 4.466 12.490 1.00 89.00 91 GLN A C 1
ATOM 678 O O . GLN A 1 91 ? -7.290 3.700 11.813 1.00 89.00 91 GLN A O 1
ATOM 683 N N . GLN A 1 92 ? -5.700 4.023 13.366 1.00 90.75 92 GLN A N 1
ATOM 684 C CA . GLN A 1 92 ? -5.464 2.602 13.616 1.00 90.75 92 GLN A CA 1
ATOM 685 C C . GLN A 1 92 ? -6.745 1.910 14.108 1.00 90.75 92 GLN A C 1
ATOM 687 O O . GLN A 1 92 ? -7.123 0.863 13.585 1.00 90.75 92 GLN A O 1
ATOM 692 N N . GLN A 1 93 ? -7.487 2.529 15.032 1.00 91.12 93 GLN A N 1
ATOM 693 C CA . GLN A 1 93 ? -8.784 2.013 15.483 1.00 91.12 93 GLN A CA 1
ATOM 694 C C . GLN A 1 93 ? -9.821 1.958 14.360 1.00 91.12 93 GLN A C 1
ATOM 696 O O . GLN A 1 93 ? -10.582 0.992 14.274 1.00 91.12 93 GLN A O 1
ATOM 701 N N . MET A 1 94 ? -9.880 2.983 13.508 1.00 90.56 94 MET A N 1
ATOM 702 C CA . MET A 1 94 ? -10.794 3.011 12.364 1.00 90.56 94 MET A CA 1
ATOM 703 C C . MET A 1 94 ? -10.507 1.855 11.400 1.00 90.56 94 MET A C 1
ATOM 705 O O . MET A 1 94 ? -11.431 1.141 11.005 1.00 90.56 94 MET A O 1
ATOM 709 N N . ILE A 1 95 ? -9.233 1.642 11.068 1.00 91.69 95 ILE A N 1
ATOM 710 C CA . ILE A 1 95 ? -8.797 0.559 10.184 1.00 91.69 95 ILE A CA 1
ATOM 711 C C . ILE A 1 95 ? -9.086 -0.792 10.835 1.00 91.69 95 ILE A C 1
ATOM 713 O O . ILE A 1 95 ? -9.711 -1.638 10.208 1.00 91.69 95 ILE A O 1
ATOM 717 N N . GLN A 1 96 ? -8.737 -0.988 12.107 1.00 91.19 96 GLN A N 1
ATOM 718 C CA . GLN A 1 96 ? -8.979 -2.250 12.810 1.00 91.19 96 GLN A CA 1
ATOM 719 C C . GLN A 1 96 ? -10.477 -2.589 12.910 1.00 91.19 96 GLN A C 1
ATOM 721 O O . GLN A 1 96 ? -10.867 -3.743 12.734 1.00 91.19 96 GLN A O 1
ATOM 726 N N . LYS A 1 97 ? -11.340 -1.592 13.151 1.00 91.00 97 LYS A N 1
ATOM 727 C CA . LYS A 1 97 ? -12.804 -1.767 13.120 1.00 91.00 97 LYS A CA 1
ATOM 728 C C . LYS A 1 97 ? -13.297 -2.149 11.723 1.00 91.00 97 LYS A C 1
ATOM 730 O O . LYS A 1 97 ? -14.143 -3.031 11.615 1.00 91.00 97 LYS A O 1
ATOM 735 N N . GLY A 1 98 ? -12.757 -1.519 10.680 1.00 88.44 98 GLY A N 1
ATOM 736 C CA . GLY A 1 98 ? -13.060 -1.854 9.287 1.00 88.44 98 GLY A CA 1
ATOM 737 C C . GLY A 1 98 ? -12.630 -3.275 8.916 1.00 88.44 98 GLY A C 1
ATOM 738 O O . GLY A 1 98 ? -13.418 -4.012 8.333 1.00 88.44 98 GLY A O 1
ATOM 739 N N . LEU A 1 99 ? -11.427 -3.689 9.330 1.00 90.25 99 LEU A N 1
ATOM 740 C CA . LEU A 1 99 ? -10.887 -5.036 9.105 1.00 90.25 99 LEU A CA 1
ATOM 741 C C . LEU A 1 99 ? -11.735 -6.123 9.768 1.00 90.25 99 LEU A C 1
ATOM 743 O O . LEU A 1 99 ? -12.013 -7.136 9.142 1.00 90.25 99 LEU A O 1
ATOM 747 N N . LYS A 1 100 ? -12.228 -5.893 10.991 1.00 89.31 100 LYS A N 1
ATOM 748 C CA . LYS A 1 100 ? -13.147 -6.826 11.673 1.00 89.31 100 LYS A CA 1
ATOM 749 C C . LYS A 1 100 ? -14.490 -7.002 10.950 1.00 89.31 100 LYS A C 1
ATOM 751 O O . LYS A 1 100 ? -15.201 -7.962 11.232 1.00 89.31 100 LYS A O 1
ATOM 756 N N . GLY A 1 101 ? -14.863 -6.066 10.077 1.00 84.56 101 GLY A N 1
ATOM 757 C CA . GLY A 1 101 ? -16.080 -6.133 9.266 1.00 84.56 101 GLY A CA 1
ATOM 758 C C . GLY A 1 101 ? -15.915 -6.875 7.938 1.00 84.56 101 GLY A C 1
ATOM 759 O O . GLY A 1 101 ? -16.904 -7.023 7.225 1.00 84.56 101 GLY A O 1
ATOM 760 N N . LEU A 1 102 ? -14.698 -7.309 7.598 1.00 86.81 102 LEU A N 1
ATOM 761 C CA . LEU A 1 102 ? -14.383 -8.036 6.369 1.00 86.81 102 LEU A CA 1
ATOM 762 C C . LEU A 1 102 ? -14.335 -9.547 6.625 1.00 86.81 102 LEU A C 1
ATOM 764 O O . LEU A 1 102 ? -14.028 -10.004 7.726 1.00 86.81 102 LEU A O 1
ATOM 768 N N . SER A 1 103 ? -14.652 -10.325 5.593 1.00 81.50 103 SER A N 1
ATOM 769 C CA . SER A 1 103 ? -14.581 -11.786 5.634 1.00 81.50 103 SER A CA 1
ATOM 770 C C . SER A 1 103 ? -13.187 -12.315 5.278 1.00 81.50 103 SER A C 1
ATOM 772 O O . SER A 1 103 ? -12.597 -11.936 4.271 1.00 81.50 103 SER A O 1
ATOM 774 N N . ASP A 1 104 ? -12.681 -13.275 6.053 1.00 72.25 104 ASP A N 1
ATOM 775 C CA . ASP A 1 104 ? -11.413 -13.959 5.770 1.00 72.25 104 ASP A CA 1
ATOM 776 C C . ASP A 1 104 ? -11.642 -15.156 4.830 1.00 72.25 104 ASP A C 1
ATOM 778 O O . ASP A 1 104 ? -11.638 -16.313 5.253 1.00 72.25 104 ASP A O 1
ATOM 782 N N . GLY A 1 105 ? -11.911 -14.909 3.542 1.00 76.94 105 GLY A N 1
ATOM 783 C CA . GLY A 1 105 ? -12.144 -16.006 2.593 1.00 76.94 105 GLY A CA 1
ATOM 784 C C . GLY A 1 105 ? -12.521 -15.598 1.170 1.00 76.94 105 GLY A C 1
ATOM 785 O O . GLY A 1 105 ? -12.223 -14.496 0.717 1.00 76.94 105 GLY A O 1
ATOM 786 N N . GLU A 1 106 ? -13.195 -16.503 0.450 1.00 72.81 106 GLU A N 1
ATOM 787 C CA . GLU A 1 106 ? -13.580 -16.321 -0.964 1.00 72.81 106 GLU A CA 1
ATOM 788 C C . GLU A 1 106 ? -14.504 -15.107 -1.198 1.00 72.81 106 GLU A C 1
ATOM 790 O O . GLU A 1 106 ? -14.541 -14.557 -2.298 1.00 72.81 106 GLU A O 1
ATOM 795 N N . GLY A 1 107 ? -15.211 -14.642 -0.160 1.00 82.94 107 GLY A N 1
ATOM 796 C CA . GLY A 1 107 ? -16.059 -13.445 -0.202 1.00 82.94 107 GLY A CA 1
ATOM 797 C C . GLY A 1 107 ? -15.296 -12.115 -0.197 1.00 82.94 107 GLY A C 1
ATOM 798 O O . GLY A 1 107 ? -15.843 -11.107 -0.655 1.00 82.94 107 GLY A O 1
ATOM 799 N N . LEU A 1 108 ? -14.028 -12.113 0.236 1.00 88.19 108 LEU A N 1
ATOM 800 C CA . LEU A 1 108 ? -13.233 -10.901 0.451 1.00 88.19 108 LEU A CA 1
ATOM 801 C C . LEU A 1 108 ? -13.103 -10.064 -0.827 1.00 88.19 108 LEU A C 1
ATOM 803 O O . LEU A 1 108 ? -13.297 -8.853 -0.804 1.00 88.19 108 LEU A O 1
ATOM 807 N N . ALA A 1 109 ? -12.838 -10.703 -1.969 1.00 88.19 109 ALA A N 1
ATOM 808 C CA . ALA A 1 109 ? -12.694 -9.998 -3.242 1.00 88.19 109 ALA A CA 1
ATOM 809 C C . ALA A 1 109 ? -13.984 -9.266 -3.655 1.00 88.19 109 ALA A C 1
ATOM 811 O O . ALA A 1 109 ? -13.931 -8.141 -4.152 1.00 88.19 109 ALA A O 1
ATOM 812 N N . GLY A 1 110 ? -15.148 -9.872 -3.402 1.00 89.06 110 GLY A N 1
ATOM 813 C CA . GLY A 1 110 ? -16.445 -9.254 -3.679 1.00 89.06 110 GLY A CA 1
ATOM 814 C C . GLY A 1 110 ? -16.768 -8.092 -2.736 1.00 89.06 110 GLY A C 1
ATOM 815 O O . GLY A 1 110 ? -17.374 -7.109 -3.160 1.00 89.06 110 GLY A O 1
ATOM 816 N N . GLU A 1 111 ? -16.358 -8.178 -1.471 1.00 89.44 111 GLU A N 1
ATOM 817 C CA . GLU A 1 111 ? -16.504 -7.093 -0.493 1.00 89.44 111 GLU A CA 1
ATOM 818 C C . GLU A 1 111 ? -15.607 -5.904 -0.836 1.00 89.44 111 GLU A C 1
ATOM 820 O O . GLU A 1 111 ? -16.088 -4.772 -0.896 1.00 89.44 111 GLU A O 1
ATOM 825 N N . ILE A 1 112 ? -14.336 -6.162 -1.157 1.00 91.31 112 ILE A N 1
ATOM 826 C CA . ILE A 1 112 ? -13.387 -5.132 -1.586 1.00 91.31 112 ILE A CA 1
ATOM 827 C C . ILE A 1 112 ? -13.863 -4.450 -2.873 1.00 91.31 112 ILE A C 1
ATOM 829 O O . ILE A 1 112 ? -13.833 -3.226 -2.945 1.00 91.31 112 ILE A O 1
ATOM 833 N N . ALA A 1 113 ? -14.385 -5.196 -3.852 1.00 90.19 113 ALA A N 1
ATOM 834 C CA . ALA A 1 113 ? -14.933 -4.610 -5.077 1.00 90.19 113 ALA A CA 1
ATOM 835 C C . ALA A 1 113 ? -16.137 -3.684 -4.811 1.00 90.19 113 ALA A C 1
ATOM 837 O O . ALA A 1 113 ? -16.270 -2.636 -5.443 1.00 90.19 113 ALA A O 1
ATOM 838 N N . LYS A 1 114 ? -17.007 -4.038 -3.855 1.00 89.31 114 LYS A N 1
ATOM 839 C CA . LYS A 1 114 ? -18.131 -3.181 -3.440 1.00 89.31 114 LYS A CA 1
ATOM 840 C C . LYS A 1 114 ? -17.654 -1.924 -2.718 1.00 89.31 114 LYS A C 1
ATOM 842 O O . LYS A 1 114 ? -18.196 -0.851 -2.968 1.00 89.31 114 LYS A O 1
ATOM 847 N N . LEU A 1 115 ? -16.663 -2.053 -1.834 1.00 89.56 115 LEU A N 1
ATOM 848 C CA . LEU A 1 115 ? -16.057 -0.917 -1.137 1.00 89.56 115 LEU A CA 1
ATOM 849 C C . LEU A 1 115 ? -15.379 0.039 -2.119 1.00 89.56 115 LEU A C 1
ATOM 851 O O . LEU A 1 115 ? -15.536 1.251 -1.988 1.00 89.56 115 LEU A O 1
ATOM 855 N N . ASP A 1 116 ? -14.700 -0.505 -3.129 1.00 89.44 116 ASP A N 1
ATOM 856 C CA . ASP A 1 116 ? -14.060 0.283 -4.176 1.00 89.44 116 ASP A CA 1
ATOM 857 C C . ASP A 1 116 ? -15.088 1.054 -5.004 1.00 89.44 116 ASP A C 1
ATOM 859 O O . ASP A 1 116 ? -14.998 2.275 -5.135 1.00 89.44 116 ASP A O 1
ATOM 863 N N . ALA A 1 117 ? -16.137 0.367 -5.467 1.00 89.06 117 ALA A N 1
ATOM 864 C CA . ALA A 1 117 ? -17.240 1.008 -6.172 1.00 89.06 117 ALA A CA 1
ATOM 865 C C . ALA A 1 117 ? -17.885 2.116 -5.322 1.00 89.06 117 ALA A C 1
ATOM 867 O O . ALA A 1 117 ? -18.062 3.230 -5.806 1.00 89.06 117 ALA A O 1
ATOM 868 N N . ALA A 1 118 ? -18.169 1.853 -4.042 1.00 87.56 118 ALA A N 1
ATOM 869 C CA . ALA A 1 118 ? -18.785 2.828 -3.141 1.00 87.56 118 ALA A CA 1
ATOM 870 C C . ALA A 1 118 ? -17.892 4.050 -2.858 1.00 87.56 118 ALA A C 1
ATOM 872 O O . ALA A 1 118 ? -18.401 5.158 -2.679 1.00 87.56 118 ALA A O 1
ATOM 873 N N . TYR A 1 119 ? -16.569 3.866 -2.815 1.00 86.56 119 TYR A N 1
ATOM 874 C CA . TYR A 1 119 ? -15.614 4.947 -2.577 1.00 86.56 119 TYR A CA 1
ATOM 875 C C . TYR A 1 119 ? -15.474 5.877 -3.793 1.00 86.56 119 TYR A C 1
ATOM 877 O O . TYR A 1 119 ? -15.485 7.107 -3.641 1.00 86.56 119 TYR A O 1
ATOM 885 N N . PHE A 1 120 ? -15.390 5.305 -4.999 1.00 85.31 120 PHE A N 1
ATOM 886 C CA . PHE A 1 120 ? -15.211 6.056 -6.248 1.00 85.31 120 PHE A CA 1
ATOM 887 C C . PHE A 1 120 ? -16.513 6.536 -6.895 1.00 85.31 120 PHE A C 1
ATOM 889 O O . PHE A 1 120 ? -16.457 7.365 -7.804 1.00 85.31 120 PHE A O 1
ATOM 896 N N . ASP A 1 121 ? -17.677 6.093 -6.420 1.00 85.75 121 ASP A N 1
ATOM 897 C CA . ASP A 1 121 ? -18.955 6.607 -6.902 1.00 85.75 121 ASP A CA 1
ATOM 898 C C . ASP A 1 121 ? -19.076 8.119 -6.615 1.00 85.75 121 ASP A C 1
ATOM 900 O O . ASP A 1 121 ? -18.875 8.609 -5.493 1.00 85.75 121 ASP A O 1
ATOM 904 N N . ALA A 1 122 ? -19.365 8.874 -7.676 1.00 77.62 122 ALA A N 1
ATOM 905 C CA . ALA A 1 122 ? -19.566 10.317 -7.636 1.00 77.62 122 ALA A CA 1
ATOM 906 C C . ALA 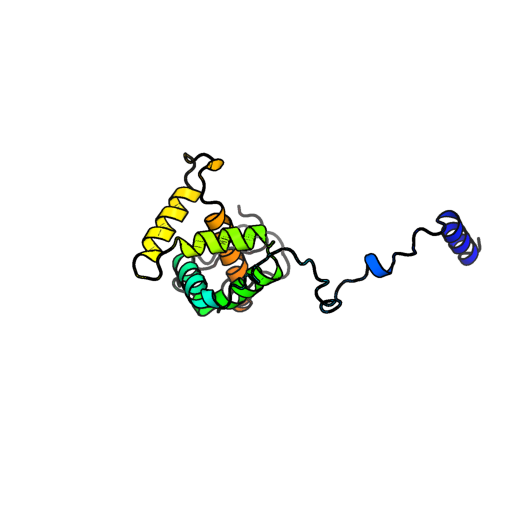A 1 122 ? -20.934 10.699 -7.050 1.00 77.62 122 ALA A C 1
ATOM 908 O O . ALA A 1 122 ? -21.133 11.849 -6.659 1.00 77.62 122 ALA A O 1
ATOM 909 N N . THR A 1 123 ? -21.873 9.751 -6.994 1.00 81.00 123 THR A N 1
ATOM 910 C CA . THR A 1 123 ? -23.224 9.955 -6.462 1.00 81.00 123 THR A CA 1
ATOM 911 C C . THR A 1 123 ? -23.312 9.741 -4.950 1.00 81.00 123 THR A C 1
ATOM 913 O O . THR A 1 123 ? -24.238 10.251 -4.317 1.00 81.00 123 THR A O 1
ATOM 916 N N . THR A 1 124 ? -22.327 9.064 -4.350 1.00 78.00 124 THR A N 1
ATOM 917 C CA . THR A 1 124 ? -22.255 8.847 -2.901 1.00 78.00 124 THR A CA 1
ATOM 918 C C . THR A 1 124 ? -21.861 10.143 -2.180 1.00 78.00 124 THR A C 1
ATOM 920 O O . THR A 1 124 ? -20.786 10.693 -2.455 1.00 78.00 124 THR A O 1
ATOM 923 N N . PRO A 1 125 ? -22.673 10.632 -1.221 1.00 79.44 125 PRO A N 1
ATOM 924 C CA . PRO A 1 125 ? -22.312 11.770 -0.378 1.00 79.44 125 PRO A CA 1
ATOM 925 C C . PRO A 1 125 ? -21.003 11.517 0.378 1.00 79.44 125 PRO A C 1
ATOM 927 O O . PRO A 1 125 ? -20.743 10.391 0.799 1.00 79.44 125 PRO A O 1
ATOM 930 N N . ALA A 1 126 ? -20.202 12.563 0.608 1.00 75.56 126 ALA A N 1
ATOM 931 C CA . ALA A 1 126 ? -18.910 12.446 1.296 1.00 75.56 126 ALA A CA 1
ATOM 932 C C . ALA A 1 126 ? -19.017 11.742 2.665 1.00 75.56 126 ALA A C 1
ATOM 934 O O . ALA A 1 126 ? -18.165 10.923 2.996 1.00 75.56 126 ALA A O 1
ATOM 935 N N . ASP A 1 127 ? -20.108 11.982 3.396 1.00 76.12 127 ASP A N 1
ATOM 936 C CA . ASP A 1 127 ? -20.365 11.402 4.721 1.00 76.12 127 ASP A CA 1
ATOM 937 C C . ASP A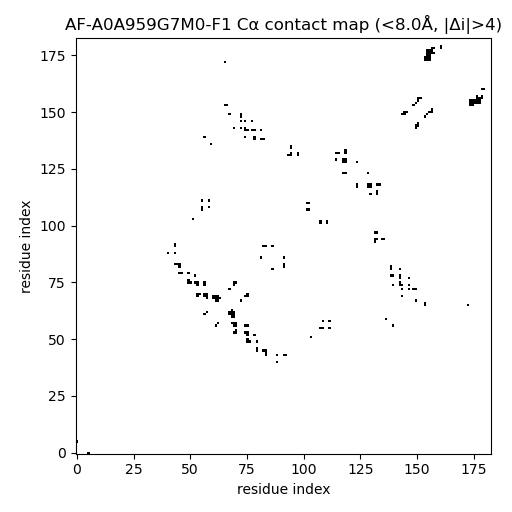 1 127 ? -20.668 9.892 4.699 1.00 76.12 127 ASP A C 1
ATOM 939 O O . ASP A 1 127 ? -20.604 9.233 5.734 1.00 76.12 127 ASP A O 1
ATOM 943 N N . GLN A 1 128 ? -21.015 9.329 3.536 1.00 75.06 128 GLN A N 1
ATOM 944 C CA . GLN A 1 128 ? -21.348 7.907 3.372 1.00 75.06 128 GLN A CA 1
ATOM 945 C C . GLN A 1 128 ? -20.220 7.099 2.724 1.00 75.06 128 GLN A C 1
ATOM 947 O O . GLN A 1 128 ? -20.335 5.878 2.593 1.00 75.06 128 GLN A O 1
ATOM 952 N N . LYS A 1 129 ? -19.123 7.748 2.317 1.00 80.56 129 LYS A N 1
ATOM 953 C CA . LYS A 1 129 ? -17.984 7.040 1.730 1.00 80.56 129 LYS A CA 1
ATOM 954 C C . LYS A 1 129 ? -17.275 6.200 2.795 1.00 80.56 129 LYS A C 1
ATOM 956 O O . LYS A 1 129 ? -17.116 6.656 3.929 1.00 80.56 129 LYS A O 1
ATOM 961 N N . PRO A 1 130 ? -16.799 4.990 2.455 1.00 84.62 130 PRO A N 1
ATOM 962 C CA . PRO A 1 130 ? -16.059 4.160 3.396 1.00 84.62 130 PRO A CA 1
ATOM 963 C C . PRO A 1 130 ? -14.670 4.769 3.653 1.00 84.62 130 PRO A C 1
ATOM 965 O O . PRO A 1 130 ? -13.695 4.440 2.980 1.00 84.62 130 PRO A O 1
ATOM 968 N N . VAL A 1 131 ? -14.578 5.669 4.639 1.00 86.00 131 VAL A N 1
ATOM 969 C CA . VAL A 1 131 ? -13.349 6.417 4.975 1.00 86.00 131 VAL A CA 1
ATOM 970 C C . VAL A 1 131 ? -12.188 5.475 5.310 1.00 86.00 131 VAL A C 1
ATOM 972 O O . VAL A 1 131 ? -11.067 5.695 4.855 1.00 86.00 131 VAL A O 1
ATOM 975 N N . PHE A 1 132 ? -12.463 4.378 6.028 1.00 90.75 132 PHE A N 1
ATOM 976 C CA . PHE A 1 132 ? -11.445 3.377 6.363 1.00 90.75 132 PHE A CA 1
ATOM 977 C C . PHE A 1 132 ? -10.842 2.720 5.110 1.00 90.75 132 PHE A C 1
ATOM 979 O O . PHE A 1 132 ? -9.642 2.461 5.076 1.00 90.75 132 PHE A O 1
ATOM 986 N N . TYR A 1 133 ? -11.665 2.455 4.085 1.00 91.88 133 TYR A N 1
ATOM 987 C CA . TYR A 1 133 ? -11.224 1.794 2.859 1.00 91.88 133 TYR A CA 1
ATOM 988 C C . TYR A 1 133 ? -10.313 2.714 2.049 1.00 91.88 133 TYR A C 1
ATOM 990 O O . TYR A 1 133 ? -9.280 2.262 1.568 1.00 91.88 133 TYR A O 1
ATOM 998 N N . GLY A 1 134 ? -10.648 4.006 1.968 1.00 90.50 134 GLY A N 1
ATOM 999 C CA . GLY A 1 134 ? -9.776 5.011 1.357 1.00 90.50 134 GLY A CA 1
ATOM 1000 C C . GLY A 1 134 ? -8.399 5.048 2.017 1.00 90.50 134 GLY A C 1
ATOM 1001 O O . GLY A 1 134 ? -7.392 4.850 1.344 1.00 90.50 134 GLY A O 1
ATOM 1002 N N . ALA A 1 135 ? -8.365 5.185 3.347 1.00 91.44 135 ALA A N 1
ATOM 1003 C CA . ALA A 1 135 ? -7.115 5.213 4.109 1.00 91.44 135 ALA A CA 1
ATOM 1004 C C . ALA A 1 135 ? -6.289 3.924 3.943 1.00 91.44 135 ALA A C 1
ATOM 1006 O O . ALA A 1 135 ? -5.069 3.980 3.784 1.00 91.44 135 ALA A O 1
ATOM 1007 N N . LEU A 1 136 ? -6.946 2.759 3.948 1.00 93.12 136 LEU A N 1
ATOM 1008 C CA . LEU A 1 136 ? -6.292 1.468 3.739 1.00 93.12 136 LEU A CA 1
ATOM 1009 C C . LEU A 1 136 ? -5.743 1.331 2.312 1.00 93.12 136 LEU A C 1
ATOM 1011 O O . LEU A 1 136 ? -4.612 0.885 2.129 1.00 93.12 136 LEU A O 1
ATOM 1015 N N . LYS A 1 137 ? -6.521 1.728 1.298 1.00 92.75 137 LYS A N 1
ATOM 1016 C CA . LYS A 1 137 ? -6.117 1.668 -0.112 1.00 92.75 137 LYS A CA 1
ATOM 1017 C C . LYS A 1 137 ? -4.929 2.588 -0.384 1.00 92.75 137 LYS A C 1
ATOM 1019 O O . LYS A 1 137 ? -3.979 2.170 -1.040 1.00 92.75 137 LYS A O 1
ATOM 1024 N N . GLU A 1 138 ? -4.946 3.802 0.157 1.00 92.56 138 GLU A N 1
ATOM 1025 C CA . GLU A 1 138 ? -3.818 4.737 0.086 1.00 92.56 138 GLU A CA 1
ATOM 1026 C C . GLU A 1 138 ? -2.560 4.157 0.743 1.00 92.56 138 GLU A C 1
ATOM 1028 O O . GLU A 1 138 ? -1.486 4.190 0.140 1.00 92.56 138 GLU A O 1
ATOM 1033 N N . ALA A 1 139 ? -2.693 3.548 1.926 1.00 94.12 139 ALA A N 1
ATOM 1034 C CA . ALA A 1 139 ? -1.581 2.895 2.617 1.00 94.12 139 ALA A CA 1
ATOM 1035 C C . ALA A 1 139 ? -0.994 1.724 1.807 1.00 94.12 139 ALA A C 1
ATOM 1037 O O . ALA A 1 139 ? 0.225 1.571 1.727 1.00 94.12 139 ALA A O 1
ATOM 1038 N N . ILE A 1 140 ? -1.850 0.913 1.174 1.00 94.81 140 ILE A N 1
ATOM 1039 C CA . ILE A 1 140 ? -1.446 -0.207 0.309 1.00 94.81 140 ILE A CA 1
ATOM 1040 C C . ILE A 1 140 ? -0.683 0.301 -0.918 1.00 94.81 140 ILE A C 1
ATOM 1042 O O . ILE A 1 140 ? 0.386 -0.222 -1.234 1.00 94.81 140 ILE A O 1
ATOM 1046 N N . LEU A 1 141 ? -1.195 1.338 -1.586 1.00 92.75 141 LEU A N 1
ATOM 1047 C CA . LEU A 1 141 ? -0.527 1.943 -2.740 1.00 92.75 141 LEU A CA 1
ATOM 1048 C C . LEU A 1 141 ? 0.831 2.528 -2.341 1.00 92.75 141 LEU A C 1
ATOM 1050 O O . LEU A 1 141 ? 1.829 2.275 -3.017 1.00 92.75 141 LEU A O 1
ATOM 1054 N N . LEU A 1 142 ? 0.890 3.255 -1.223 1.00 92.81 142 LEU A N 1
ATOM 1055 C CA . LEU A 1 142 ? 2.136 3.814 -0.707 1.00 92.81 142 LEU A CA 1
ATOM 1056 C C . LEU A 1 142 ? 3.146 2.711 -0.368 1.00 92.81 142 LEU A C 1
ATOM 1058 O O . LEU A 1 142 ? 4.305 2.811 -0.765 1.00 92.81 142 LEU A O 1
ATOM 1062 N N . SER A 1 143 ? 2.711 1.646 0.308 1.00 93.50 143 SER A N 1
ATOM 1063 C CA . SER A 1 143 ? 3.543 0.475 0.614 1.00 93.50 143 SER A CA 1
ATOM 1064 C C . SER A 1 143 ? 4.142 -0.145 -0.655 1.00 93.50 143 SER A C 1
ATOM 1066 O O . SER A 1 143 ? 5.351 -0.379 -0.719 1.00 93.50 143 SER A O 1
ATOM 1068 N N . TYR A 1 144 ? 3.319 -0.359 -1.685 1.00 92.50 144 TYR A N 1
ATOM 1069 C CA . TYR A 1 144 ? 3.756 -0.974 -2.934 1.00 92.50 144 TYR A CA 1
ATOM 1070 C C . TYR A 1 144 ? 4.748 -0.087 -3.696 1.00 92.50 144 TYR A C 1
ATOM 1072 O O . TYR A 1 144 ? 5.840 -0.534 -4.040 1.00 92.50 144 TYR A O 1
ATOM 1080 N N . PHE A 1 145 ? 4.412 1.187 -3.918 1.00 89.69 145 PHE A N 1
ATOM 1081 C CA . PHE A 1 145 ? 5.253 2.096 -4.705 1.00 89.69 145 PHE A CA 1
ATOM 1082 C C . PHE A 1 145 ? 6.502 2.588 -3.967 1.00 89.69 145 PHE A C 1
ATOM 1084 O O . PHE A 1 145 ? 7.423 3.078 -4.616 1.00 89.69 145 PHE A O 1
ATOM 1091 N N . THR A 1 146 ? 6.571 2.428 -2.643 1.00 88.81 146 THR A N 1
ATOM 1092 C CA . THR A 1 146 ? 7.778 2.744 -1.856 1.00 88.81 146 THR A CA 1
ATOM 1093 C C . THR A 1 146 ? 8.785 1.584 -1.835 1.00 88.81 146 THR A C 1
ATOM 1095 O O . THR A 1 146 ? 9.917 1.743 -1.382 1.00 88.81 146 THR A O 1
ATOM 1098 N N . ASN A 1 147 ? 8.402 0.407 -2.333 1.00 90.25 147 ASN A N 1
ATOM 1099 C CA . ASN A 1 147 ? 9.247 -0.779 -2.308 1.00 90.25 147 ASN A CA 1
ATOM 1100 C C . ASN A 1 147 ? 10.399 -0.700 -3.328 1.00 90.25 147 ASN A C 1
ATOM 1102 O O . ASN A 1 147 ? 10.190 -0.336 -4.486 1.00 90.25 147 ASN A O 1
ATOM 1106 N N . GLU A 1 148 ? 11.603 -1.116 -2.923 1.00 87.06 148 GLU A N 1
ATOM 1107 C CA . GLU A 1 148 ? 12.799 -1.119 -3.776 1.00 87.06 148 GLU A CA 1
ATOM 1108 C C . GLU A 1 148 ? 12.599 -1.923 -5.067 1.00 87.06 148 GLU A C 1
ATOM 1110 O O . GLU A 1 148 ? 12.927 -1.431 -6.149 1.00 87.06 148 GLU A O 1
ATOM 1115 N N . LYS A 1 149 ? 12.020 -3.130 -4.986 1.00 87.06 149 LYS A N 1
ATOM 1116 C CA . LYS A 1 149 ? 11.783 -3.969 -6.175 1.00 87.06 149 LYS A CA 1
ATOM 1117 C C . LYS A 1 149 ? 10.866 -3.274 -7.175 1.00 87.06 149 LYS A C 1
ATOM 1119 O O . LYS A 1 149 ? 11.125 -3.280 -8.372 1.00 87.06 149 LYS A O 1
ATOM 1124 N N . VAL A 1 150 ? 9.818 -2.617 -6.683 1.00 87.44 150 VAL A N 1
ATOM 1125 C CA . VAL A 1 150 ? 8.871 -1.888 -7.535 1.00 87.44 150 VAL A CA 1
ATOM 1126 C C . VAL A 1 150 ? 9.545 -0.662 -8.155 1.00 87.44 150 VAL A C 1
ATOM 1128 O O . VAL A 1 150 ? 9.433 -0.435 -9.357 1.00 87.44 150 VAL A O 1
ATOM 1131 N N . MET A 1 151 ? 10.310 0.104 -7.377 1.00 82.56 151 MET A N 1
ATOM 1132 C CA . MET A 1 151 ? 11.016 1.278 -7.897 1.00 82.56 151 MET A CA 1
ATOM 1133 C C . MET A 1 151 ? 12.098 0.951 -8.933 1.00 82.56 151 MET A C 1
ATOM 1135 O O . MET A 1 151 ? 12.384 1.791 -9.784 1.00 82.56 151 MET A O 1
ATOM 1139 N N . THR A 1 152 ? 12.716 -0.229 -8.853 1.00 83.44 152 THR A N 1
ATOM 1140 C CA . THR A 1 152 ? 13.845 -0.613 -9.716 1.00 83.44 152 THR A CA 1
ATOM 1141 C C . THR A 1 152 ? 13.432 -1.437 -10.931 1.00 83.44 152 THR A C 1
ATOM 1143 O O . THR A 1 152 ? 13.989 -1.235 -12.009 1.00 83.44 152 THR A O 1
ATOM 1146 N N . GLU A 1 153 ? 12.467 -2.345 -10.780 1.00 80.88 153 GLU A N 1
ATOM 1147 C CA . GLU A 1 153 ? 12.086 -3.301 -11.8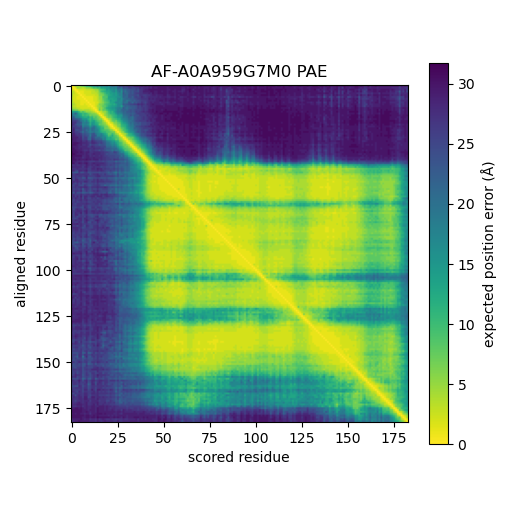29 1.00 80.88 153 GLU A CA 1
ATOM 1148 C C . GLU A 1 153 ? 10.790 -2.909 -12.552 1.00 80.88 153 GLU A C 1
ATOM 1150 O O . GLU A 1 153 ? 10.595 -3.285 -13.706 1.00 8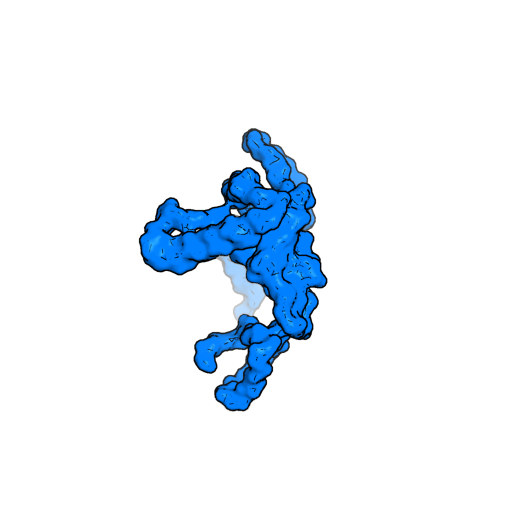0.88 153 GLU A O 1
ATOM 1155 N N . VAL A 1 154 ? 9.899 -2.159 -11.892 1.00 80.94 154 VAL A N 1
ATOM 1156 C CA . VAL A 1 154 ? 8.535 -1.893 -12.384 1.00 80.94 154 VAL A CA 1
ATOM 1157 C C . VAL A 1 154 ? 8.356 -0.451 -12.849 1.00 80.94 154 VAL A C 1
ATOM 1159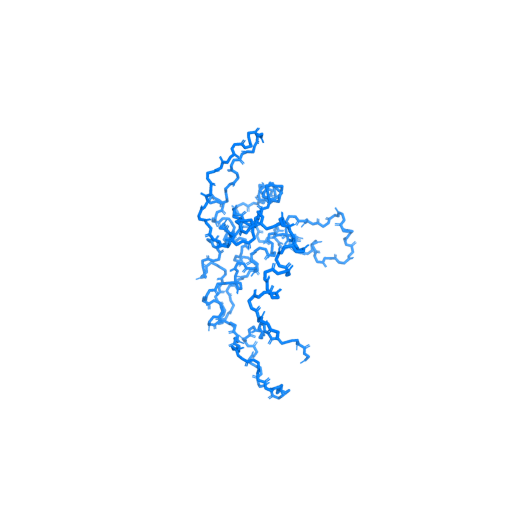 O O . VAL A 1 154 ? 7.745 -0.196 -13.888 1.00 80.94 154 VAL A O 1
ATOM 1162 N N . LEU A 1 155 ? 8.866 0.504 -12.076 1.00 78.94 155 LEU A N 1
ATOM 1163 C CA . LEU A 1 155 ? 8.768 1.923 -12.389 1.00 78.94 155 LEU A CA 1
ATOM 1164 C C . LEU A 1 155 ? 9.910 2.341 -13.315 1.00 78.94 155 LEU A C 1
ATOM 1166 O O . LEU A 1 155 ? 11.082 2.093 -13.043 1.00 78.94 155 LEU A O 1
ATOM 1170 N N . SER A 1 156 ? 9.580 3.066 -14.384 1.00 75.12 156 SER A N 1
ATOM 1171 C CA . SER A 1 156 ? 10.585 3.720 -15.233 1.00 75.12 156 SER A CA 1
ATOM 1172 C C . SER A 1 156 ? 11.136 4.966 -14.532 1.00 75.12 156 SER A C 1
ATOM 1174 O O . SER A 1 156 ? 10.797 6.099 -14.873 1.00 75.12 156 SER A O 1
ATOM 1176 N N . TYR A 1 157 ? 11.942 4.774 -13.489 1.00 72.81 157 TYR A N 1
ATOM 1177 C CA . TYR A 1 157 ? 12.494 5.881 -12.717 1.00 72.81 157 TYR A CA 1
ATOM 1178 C C . TYR A 1 157 ? 13.678 6.540 -13.438 1.00 72.81 157 TYR A C 1
ATOM 1180 O O . TYR A 1 157 ? 14.746 5.953 -13.612 1.00 72.81 157 TYR A O 1
ATOM 1188 N N . VAL A 1 158 ? 13.507 7.808 -13.821 1.00 72.88 158 VAL A N 1
ATOM 1189 C CA . VAL A 1 158 ? 14.575 8.634 -14.396 1.00 72.88 158 VAL A CA 1
ATOM 1190 C C . VAL A 1 158 ? 15.159 9.520 -13.298 1.00 72.88 158 VAL A C 1
ATOM 1192 O O . VAL A 1 158 ? 14.564 10.517 -12.902 1.00 72.88 158 VAL A O 1
ATOM 1195 N N . LYS A 1 159 ? 16.355 9.167 -12.812 1.00 72.19 159 LYS A N 1
ATOM 1196 C CA . LYS A 1 159 ? 17.025 9.832 -11.675 1.00 72.19 159 LYS A CA 1
ATOM 1197 C C . LYS A 1 159 ? 17.257 11.338 -11.859 1.00 72.19 159 LYS A C 1
ATOM 1199 O O . LYS A 1 159 ? 17.328 12.067 -10.874 1.00 72.19 159 LYS A O 1
ATOM 1204 N N . VAL A 1 160 ? 17.434 11.800 -13.096 1.00 77.69 160 VAL A N 1
ATOM 1205 C CA . VAL A 1 160 ? 17.637 13.218 -13.416 1.00 77.69 160 VAL A CA 1
ATOM 1206 C C . VAL A 1 160 ? 16.683 13.588 -14.546 1.00 77.69 160 VAL A C 1
ATOM 1208 O O . VAL A 1 160 ? 16.864 13.069 -15.650 1.00 77.69 160 VAL A O 1
ATOM 1211 N N . PRO A 1 161 ? 15.688 14.462 -14.311 1.00 70.69 161 PRO A N 1
ATOM 1212 C CA . PRO A 1 161 ? 14.790 14.893 -15.369 1.00 70.69 161 PRO A CA 1
ATOM 1213 C C . PRO A 1 161 ? 15.605 15.624 -16.438 1.00 70.69 161 PRO A C 1
ATOM 1215 O O . PRO A 1 161 ? 16.214 16.667 -16.193 1.00 70.69 161 PRO A O 1
ATOM 1218 N N . GLY A 1 162 ? 15.676 15.008 -17.616 1.00 74.75 162 GLY A N 1
ATOM 1219 C CA . GLY A 1 162 ? 16.314 15.580 -18.791 1.00 74.75 162 GLY A CA 1
ATOM 1220 C C . GLY A 1 162 ? 15.406 16.585 -19.499 1.00 74.75 162 GLY A C 1
ATOM 1221 O O . GLY A 1 162 ? 14.356 16.989 -19.000 1.00 74.75 162 GLY A O 1
ATOM 1222 N N . LYS A 1 163 ? 15.804 16.980 -20.710 1.00 79.19 163 LYS A N 1
ATOM 1223 C CA . LYS A 1 163 ? 14.943 17.766 -21.599 1.00 79.19 163 LYS A CA 1
ATOM 1224 C C . LYS A 1 163 ? 13.667 16.970 -21.910 1.00 79.19 163 LYS A C 1
ATOM 1226 O O . LYS A 1 163 ? 13.757 15.782 -22.199 1.00 79.19 163 LYS A O 1
ATOM 1231 N N . HIS A 1 164 ? 12.513 17.637 -21.895 1.00 77.75 164 HIS A N 1
ATOM 1232 C CA . HIS A 1 164 ? 11.242 17.036 -22.298 1.00 77.75 164 HIS A CA 1
ATOM 1233 C C . HIS A 1 164 ? 11.324 16.498 -23.736 1.00 77.75 164 HIS A C 1
ATOM 1235 O O . HIS A 1 164 ? 11.633 17.254 -24.665 1.00 77.75 164 HIS A O 1
ATOM 1241 N N . ASP A 1 165 ? 10.997 15.220 -23.913 1.00 74.62 165 ASP A N 1
ATOM 1242 C CA . ASP A 1 165 ? 10.873 14.558 -25.209 1.00 74.62 165 ASP A CA 1
ATOM 1243 C C . ASP A 1 165 ? 9.436 14.056 -25.393 1.00 74.62 165 ASP A C 1
ATOM 1245 O O . ASP A 1 165 ? 9.038 13.041 -24.832 1.00 74.62 165 ASP A O 1
ATOM 1249 N N . GLY A 1 166 ? 8.649 14.784 -26.191 1.00 78.12 166 GLY A N 1
ATOM 1250 C CA . GLY A 1 166 ? 7.254 14.425 -26.471 1.00 78.12 166 GLY A CA 1
ATOM 1251 C C . GLY A 1 166 ? 7.097 13.255 -27.446 1.00 78.12 166 GLY A C 1
ATOM 1252 O O . GLY A 1 166 ? 5.977 12.864 -27.749 1.00 78.12 166 GLY A O 1
ATOM 1253 N N . SER A 1 167 ? 8.196 12.722 -27.991 1.00 78.38 167 SER A N 1
ATOM 1254 C CA . SER A 1 167 ? 8.206 11.562 -28.892 1.00 78.38 167 SER A CA 1
ATOM 1255 C C . SER A 1 167 ? 8.856 10.335 -28.248 1.00 78.38 167 SER A C 1
ATOM 1257 O O . SER A 1 167 ? 9.276 9.413 -28.955 1.00 78.38 167 SER A O 1
ATOM 1259 N N . MET A 1 168 ? 8.937 10.297 -26.914 1.00 74.19 168 MET A N 1
ATOM 1260 C CA . MET A 1 168 ? 9.423 9.121 -26.203 1.00 74.19 168 MET A CA 1
ATOM 1261 C C . MET A 1 168 ? 8.494 7.928 -26.449 1.00 74.19 168 MET A C 1
ATOM 1263 O O . MET A 1 168 ? 7.273 8.017 -26.320 1.00 74.19 168 MET A O 1
ATOM 1267 N N . LYS A 1 169 ? 9.077 6.785 -26.819 1.00 72.50 169 LYS A N 1
ATOM 1268 C CA . LYS A 1 169 ? 8.319 5.537 -26.928 1.00 72.50 169 LYS A CA 1
ATOM 1269 C C . LYS A 1 169 ? 7.965 5.076 -25.520 1.00 72.50 169 LYS A C 1
ATOM 1271 O O . LYS A 1 169 ? 8.848 4.661 -24.775 1.00 72.50 169 LYS A O 1
ATOM 1276 N N . VAL A 1 170 ? 6.687 5.167 -25.174 1.00 70.81 170 VAL A N 1
ATOM 1277 C CA . VAL A 1 170 ? 6.152 4.606 -23.935 1.00 70.81 170 VAL A CA 1
ATOM 1278 C C . VAL A 1 170 ? 6.017 3.101 -24.134 1.00 70.81 170 VAL A C 1
ATOM 1280 O O . VAL A 1 170 ? 5.373 2.663 -25.090 1.00 70.81 170 VAL A O 1
ATOM 1283 N N . ASP A 1 171 ? 6.653 2.313 -23.268 1.00 69.44 171 ASP A N 1
ATOM 1284 C CA . ASP A 1 171 ? 6.343 0.888 -23.184 1.00 69.44 171 ASP A CA 1
ATOM 1285 C C . ASP A 1 171 ? 4.916 0.770 -22.621 1.00 69.44 171 ASP A C 1
ATOM 1287 O O . ASP A 1 171 ? 4.676 1.247 -21.508 1.00 69.44 171 ASP A O 1
ATOM 1291 N N . PRO A 1 172 ? 3.950 0.200 -23.365 1.00 68.31 172 PRO A N 1
ATOM 1292 C CA . PRO A 1 172 ? 2.576 0.053 -22.888 1.00 68.31 172 PRO A CA 1
ATOM 1293 C C . PRO A 1 172 ? 2.463 -0.816 -21.625 1.00 68.31 172 PRO A C 1
ATOM 1295 O O . PRO A 1 172 ? 1.427 -0.788 -20.968 1.00 68.31 172 PRO A O 1
ATOM 1298 N N . GLU A 1 173 ? 3.510 -1.571 -21.284 1.00 66.06 173 GLU A N 1
ATOM 1299 C CA . GLU A 1 173 ? 3.586 -2.422 -20.096 1.00 66.06 173 GLU A CA 1
ATOM 1300 C C . GLU A 1 173 ? 4.421 -1.800 -18.960 1.00 66.06 173 GLU A C 1
ATOM 1302 O O . GLU A 1 173 ? 4.799 -2.511 -18.036 1.00 66.06 173 GLU A O 1
ATOM 1307 N N . ALA A 1 174 ? 4.760 -0.506 -19.008 1.00 64.56 174 ALA A N 1
ATOM 1308 C CA . ALA A 1 174 ? 5.443 0.191 -17.913 1.00 64.56 174 ALA A CA 1
ATOM 1309 C C . ALA A 1 174 ? 4.486 1.142 -17.177 1.00 64.56 174 ALA A C 1
ATOM 1311 O O . ALA A 1 174 ? 3.771 1.927 -17.802 1.00 64.56 174 ALA A O 1
ATOM 1312 N N . TYR A 1 175 ? 4.514 1.144 -15.838 1.00 63.12 175 TYR A N 1
ATOM 1313 C CA . TYR A 1 175 ? 3.854 2.202 -15.067 1.00 63.12 175 TYR A CA 1
ATOM 1314 C C . TYR A 1 175 ? 4.600 3.526 -15.292 1.00 63.12 175 TYR A C 1
ATOM 1316 O O . TYR A 1 175 ? 5.834 3.580 -15.239 1.00 63.12 175 TYR A O 1
ATOM 1324 N N . THR A 1 176 ? 3.848 4.588 -15.587 1.00 60.00 176 THR A N 1
ATOM 1325 C CA . THR A 1 176 ? 4.383 5.897 -15.990 1.00 60.00 176 THR A CA 1
ATOM 1326 C C . THR A 1 176 ? 5.354 6.478 -14.961 1.00 60.00 176 THR A C 1
ATOM 1328 O O . THR A 1 176 ? 5.250 6.225 -13.762 1.00 60.00 176 THR A O 1
ATOM 1331 N N . THR A 1 177 ? 6.296 7.291 -15.437 1.00 55.41 177 THR A N 1
ATOM 1332 C CA . THR A 1 177 ? 7.372 7.914 -14.655 1.00 55.41 177 THR A CA 1
ATOM 1333 C C . THR A 1 177 ? 6.863 8.611 -13.384 1.00 55.41 177 THR A C 1
ATOM 1335 O O . THR A 1 177 ? 5.999 9.480 -13.456 1.00 55.41 177 THR A O 1
ATOM 1338 N N . VAL A 1 178 ? 7.467 8.304 -12.228 1.00 55.81 178 VAL A N 1
ATOM 1339 C CA . VAL A 1 178 ? 7.120 8.885 -10.906 1.00 55.81 178 VAL A CA 1
ATOM 1340 C C . VAL A 1 178 ? 7.449 10.385 -10.798 1.00 55.81 178 VAL A C 1
ATOM 1342 O O . VAL A 1 178 ? 6.986 11.063 -9.886 1.00 55.81 178 VAL A O 1
ATOM 1345 N N . TYR A 1 179 ? 8.179 10.950 -11.764 1.00 45.41 179 TYR A N 1
ATOM 1346 C CA . TYR A 1 179 ? 8.417 12.389 -11.851 1.00 45.41 179 TYR A CA 1
ATOM 1347 C C . TYR A 1 179 ? 8.172 12.899 -13.270 1.00 45.41 179 TYR A C 1
ATOM 1349 O O . TYR A 1 179 ? 8.929 12.583 -14.184 1.00 45.41 179 TYR A O 1
ATOM 1357 N N . GLY A 1 180 ? 7.141 13.732 -13.420 1.00 38.22 180 GLY A N 1
ATOM 1358 C CA . GLY A 1 180 ? 6.862 14.493 -14.635 1.00 38.22 180 GLY A CA 1
ATOM 1359 C C . GLY A 1 180 ? 5.406 14.374 -15.053 1.00 38.22 180 GLY A C 1
ATOM 1360 O O . GLY A 1 180 ? 5.004 13.353 -15.591 1.00 38.22 180 GLY A O 1
ATOM 1361 N N . PHE A 1 181 ? 4.641 15.428 -14.766 1.00 35.78 181 PHE A N 1
ATOM 1362 C CA . PHE A 1 181 ? 3.302 15.709 -15.274 1.00 35.78 181 PHE A CA 1
ATOM 1363 C C . PHE A 1 181 ? 3.008 15.022 -16.608 1.00 35.78 181 PHE A C 1
ATOM 1365 O O . PHE A 1 181 ? 3.670 15.295 -17.608 1.00 35.78 181 PHE A O 1
ATOM 1372 N N . GLY A 1 182 ? 1.985 14.169 -16.598 1.00 36.97 182 GLY A N 1
ATOM 1373 C CA . GLY A 1 182 ? 1.380 13.679 -17.820 1.00 36.97 182 GLY A CA 1
ATOM 1374 C C . GLY A 1 182 ? 0.857 14.844 -18.655 1.00 36.97 182 GLY A C 1
ATOM 1375 O O . GLY A 1 182 ? 0.110 15.695 -18.163 1.00 36.97 182 GLY A O 1
ATOM 1376 N N . ALA A 1 183 ? 1.259 14.844 -19.916 1.00 36.03 183 ALA A N 1
ATOM 1377 C CA . ALA A 1 183 ? 0.414 15.182 -21.046 1.00 36.03 183 ALA A CA 1
ATOM 1378 C C . ALA A 1 183 ? 0.661 14.113 -22.114 1.00 36.03 183 ALA A C 1
ATOM 1380 O O . ALA A 1 183 ? 1.851 13.792 -22.337 1.00 36.03 183 ALA A O 1
#

Mean predicted aligned error: 14.38 Å

Sequence (183 aa):
MDRRKSLQYISTLMGASFISAELFITGCKPAAEKTDVSDTTENINFSSELALLSSIGEIILPASGKHPGFKAVNGGEMLVTLLNDCYTSEQQQMIQKGLKGLSDGEGLAGEIAKLDAAYFDATTPADQKPVFYGALKEAILLSYFTNEKVMTEVLSYVKVPGKHDGSMKVDPEAYTTVYGFGA

Radius of gyration: 23.83 Å; Cα contacts (8 Å, |Δi|>4): 129; chains: 1; bounding box: 59×64×60 Å

Secondary structure (DSSP, 8-state):
--HHHHHHHHHHHTTT--TTHHHHS-S-----------S------TTTTHHHHHHHHHHHS--BTTBPPTTTTTHHHHHHHHHHHHS-HHHHHHHHHHHTTS-SSTTHHHHHHHHHHHHH-SSS-GGGS-HHHHHHHHHHHHHHHTSHHIIIIIB---SS--S--TT----TTSBPPSSS---

Solvent-accessible surface area (backbone atoms only — not comparable to full-atom values): 11446 Å² total; per-residue (Å²): 136,63,70,69,58,56,52,51,51,54,54,59,74,60,55,84,74,75,87,47,64,73,76,76,66,63,81,84,68,81,80,74,76,83,75,83,77,87,70,93,70,74,85,79,63,49,74,85,44,32,69,57,53,22,48,52,34,27,69,78,38,52,61,50,96,90,40,74,19,29,57,77,70,49,24,30,61,51,31,36,51,45,52,60,75,73,49,53,72,70,55,48,52,44,39,52,57,50,55,72,73,55,59,97,55,90,59,30,61,60,51,51,53,50,52,50,51,49,54,71,38,84,85,53,55,81,90,74,37,54,62,46,56,52,57,52,51,52,46,45,52,50,27,42,66,69,30,68,66,39,47,68,77,44,35,58,67,69,94,66,88,69,83,91,62,95,79,65,84,76,60,93,87,47,52,75,47,91,75,69,84,87,128

Foldseek 3Di:
DPPVVVVVVVDVVVPDPPPCPVVVPPPDDPDDPPPDPPDDQDLLACPVVLVVLQVLQCLLFPDDDQRHGLVRLSLSVLLRCCLNPPDDSVLSVLLVVVSVVADPDPCRSVVLVVLVCQQPDPPHDPVRRSPSSVVSSVSSVCSQCVGPCCVPRAAPEDPDDDPDDPPDDDDPRHDYYPDDDDD